Protein AF-A0A1I7TXW0-F1 (afdb_monomer)

Sequence (185 aa):
MWLPKTYLPYEVYLTTGWLAELGVSGIAQFTALGQCLNFIGVSILELFYHRFQAVVVFRSHFHLKLPFYILNIFRIVTLIHISVFIWGRLHPRTLMYQENKRVDLLKKIPYLPEELGCFTVSIAVPEDPNFIITVSIWGVLVALGMTVIISTVIFITQFLKKAQNLSSQTKKLQTMLVLSLVLQV

pLDDT: mean 77.82, std 10.89, range [36.62, 93.94]

InterPro domains:
  IPR019422 7TM GPCR, serpentine receptor class h (Srh) [PF10318] (2-185)

Foldseek 3Di:
DDDPPDDDPFDKDFADDDCVVVVNFQVLVVLVVVLVVLVVLLVLLVVLLVLLCVQPVPDPDPLSCVLVVLSVVLVVLSVVLVVLSVCCVPPVVNVVVQLVVQVVVCVVDVPDDCVSVRRRMDTDDVPRPSSVVNVVSSVVSVVSSVVSLVSSLVVSLVSLVPDPPDDPVRSVVSNVVSVVSVVVD

Solvent-accessible surface area (backbone atoms only — not comparable to full-atom values): 10722 Å² total; per-residue (Å²): 133,86,75,82,81,78,76,64,100,60,72,71,47,79,48,75,58,71,57,35,75,74,68,45,40,15,55,56,53,56,52,48,50,53,49,54,53,49,55,50,48,53,55,53,53,48,53,52,51,52,52,41,43,75,75,52,71,89,59,98,48,77,78,74,46,47,56,58,54,53,51,52,50,46,53,54,51,51,52,50,51,50,51,52,51,52,46,52,67,70,36,68,65,55,53,50,50,54,53,51,53,49,52,50,50,53,67,74,40,83,85,60,66,70,69,72,72,37,69,27,38,25,70,79,55,82,83,39,66,64,52,47,52,51,53,50,52,51,53,51,47,52,55,51,51,51,50,43,52,52,51,40,54,51,52,51,53,54,45,57,73,66,47,82,91,58,54,71,66,58,48,51,52,54,51,50,55,53,51,53,55,59,74,74,108

Mean predicted aligned error: 9.71 Å

Organism: NCBI:txid1561998

Secondary structure (DSSP, 8-state):
--------SS-EEE--SHHHHTT--HHHHHHHHHHHHHHHHHHHHHHHHHHHHHHHTT---GGGGHHHHHHHHHHHHHHHHHHHHHHHHH-HHHHHHHHHHHHHHHHH-TTS-GGGGSTTEEE--TT-HHHHHHHHHHHHHHHHHHHHHHHHHHHHHHHHHH-TTS-HHHHHHHHHHHHHHHHT-

Structure (mmCIF, N/CA/C/O backbone):
data_AF-A0A1I7TXW0-F1
#
_entry.id   AF-A0A1I7TXW0-F1
#
loop_
_atom_site.group_PDB
_atom_site.id
_atom_site.type_symbol
_atom_site.label_atom_id
_atom_site.label_alt_id
_atom_site.label_comp_id
_atom_site.label_asym_id
_atom_site.label_entity_id
_atom_site.label_seq_id
_atom_site.pdbx_PDB_ins_code
_atom_site.Cartn_x
_atom_site.Cartn_y
_atom_site.Cartn_z
_atom_site.occupancy
_atom_site.B_iso_or_equiv
_atom_site.auth_seq_id
_atom_site.auth_comp_id
_atom_site.auth_asym_id
_atom_site.auth_atom_id
_atom_site.pdbx_PDB_model_num
ATOM 1 N N . MET A 1 1 ? -15.397 21.768 -31.455 1.00 36.62 1 MET A N 1
ATOM 2 C CA . MET A 1 1 ? -14.704 20.742 -32.261 1.00 36.62 1 MET A CA 1
ATOM 3 C C . MET A 1 1 ? -14.393 19.583 -31.325 1.00 36.62 1 MET A C 1
ATOM 5 O O . MET A 1 1 ? -13.679 19.797 -30.356 1.00 36.62 1 MET A O 1
ATOM 9 N N . TRP A 1 2 ? -15.030 18.424 -31.497 1.00 47.75 2 TRP A N 1
ATOM 10 C CA . TRP A 1 2 ? -14.746 17.248 -30.669 1.00 47.75 2 TRP A CA 1
ATOM 11 C C . TRP A 1 2 ? -13.548 16.538 -31.296 1.00 47.75 2 TRP A C 1
ATOM 13 O O . TRP A 1 2 ? -13.670 15.970 -32.377 1.00 47.75 2 TRP A O 1
ATOM 23 N N . LEU A 1 3 ? -12.379 16.650 -30.664 1.00 48.12 3 LEU A N 1
ATOM 24 C CA . LEU A 1 3 ? -11.210 15.866 -31.055 1.00 48.12 3 LEU A CA 1
ATOM 25 C C . LEU A 1 3 ? -11.536 14.382 -30.827 1.00 48.12 3 LEU A C 1
ATOM 27 O O . LEU A 1 3 ? -12.050 14.045 -29.754 1.00 48.12 3 LEU A O 1
ATOM 31 N N . PRO A 1 4 ? -11.280 13.494 -31.801 1.00 50.56 4 PRO A N 1
ATOM 32 C CA . PRO A 1 4 ? -11.457 12.068 -31.594 1.00 50.56 4 PRO A CA 1
ATOM 33 C C . PRO A 1 4 ? -10.556 11.629 -30.435 1.00 50.56 4 PRO A C 1
ATOM 35 O O . PRO A 1 4 ? -9.336 11.752 -30.498 1.00 50.56 4 PRO A O 1
ATOM 38 N N . LYS A 1 5 ? -11.165 11.139 -29.349 1.00 56.38 5 LYS A N 1
ATOM 39 C CA . LYS A 1 5 ? -10.433 10.457 -28.280 1.00 56.38 5 LYS A CA 1
ATOM 40 C C . LYS A 1 5 ? -9.983 9.108 -28.824 1.00 56.38 5 LYS A C 1
ATOM 42 O O . LYS A 1 5 ? -10.755 8.154 -28.852 1.00 56.38 5 LYS A O 1
ATOM 47 N N . THR A 1 6 ? -8.741 9.033 -29.273 1.00 56.88 6 THR A N 1
ATOM 48 C CA . THR A 1 6 ? -8.064 7.760 -29.500 1.00 56.88 6 THR A CA 1
ATOM 49 C C . THR A 1 6 ? -7.785 7.131 -28.143 1.00 56.88 6 THR A C 1
ATOM 51 O O . THR A 1 6 ? -6.913 7.585 -27.403 1.00 56.88 6 THR A O 1
ATOM 54 N N . TYR A 1 7 ? -8.565 6.112 -27.790 1.00 57.47 7 TYR A N 1
ATOM 55 C CA . TYR A 1 7 ? -8.260 5.268 -26.645 1.00 57.47 7 TYR A CA 1
ATOM 56 C C . TYR A 1 7 ? -6.999 4.481 -26.978 1.00 57.47 7 TYR A C 1
ATOM 58 O O . TYR A 1 7 ? -6.961 3.742 -27.963 1.00 57.47 7 TYR A O 1
ATOM 66 N N . LEU A 1 8 ? -5.949 4.686 -26.188 1.00 57.50 8 LEU A N 1
ATOM 67 C CA . LEU A 1 8 ? -4.750 3.877 -26.312 1.00 57.50 8 LEU A CA 1
ATOM 68 C C . LEU A 1 8 ? -5.106 2.430 -25.941 1.00 57.50 8 LEU A C 1
ATOM 70 O O . LEU A 1 8 ? -5.874 2.215 -25.002 1.00 57.50 8 LEU A O 1
ATOM 74 N N . PRO A 1 9 ? -4.548 1.430 -26.641 1.00 60.09 9 PRO A N 1
ATOM 75 C CA . PRO A 1 9 ? -4.787 0.021 -26.327 1.00 60.09 9 PRO A CA 1
ATOM 76 C C . PRO A 1 9 ? -4.209 -0.407 -24.965 1.00 60.09 9 PRO A C 1
ATOM 78 O O . PRO A 1 9 ? -4.409 -1.547 -24.553 1.00 60.09 9 PRO A O 1
ATOM 81 N N . TYR A 1 10 ? -3.501 0.492 -24.273 1.00 60.66 10 TYR A N 1
ATOM 82 C CA . TYR A 1 10 ? -2.842 0.260 -22.994 1.00 60.66 10 TYR A CA 1
ATOM 83 C C . TYR A 1 10 ? -3.016 1.472 -22.078 1.00 60.66 10 TYR A C 1
ATOM 85 O O . TYR A 1 10 ? -3.084 2.611 -22.548 1.00 60.66 10 TYR A O 1
ATOM 93 N N . GLU A 1 11 ? -3.041 1.228 -20.768 1.00 65.75 11 GLU A N 1
ATOM 94 C CA . GLU A 1 11 ? -2.966 2.293 -19.772 1.00 65.75 11 GLU A CA 1
ATOM 95 C C . GLU A 1 11 ? -1.562 2.899 -19.779 1.00 65.75 11 GLU A C 1
ATOM 97 O O . GLU A 1 11 ? -0.551 2.207 -19.617 1.00 65.75 11 GLU A O 1
ATOM 102 N N . VAL A 1 12 ? -1.513 4.209 -20.002 1.00 66.31 12 VAL A N 1
ATOM 103 C CA . VAL A 1 12 ? -0.277 4.975 -20.078 1.00 66.31 12 VAL A CA 1
ATOM 104 C C . VAL A 1 12 ? -0.260 5.980 -18.946 1.00 66.31 12 VAL A C 1
ATOM 106 O O . VAL A 1 12 ? -1.167 6.800 -18.812 1.00 66.31 12 VAL A O 1
ATOM 109 N N . TYR A 1 13 ? 0.817 5.945 -18.170 1.00 70.12 13 TYR A N 1
ATOM 110 C CA . TYR A 1 13 ? 1.080 6.928 -17.134 1.00 70.12 13 TYR A CA 1
ATOM 111 C C . TYR A 1 13 ? 2.175 7.873 -17.615 1.00 70.12 13 TYR A C 1
ATOM 113 O O . TYR A 1 13 ? 3.346 7.500 -17.710 1.00 70.12 13 TYR A O 1
ATOM 121 N N . LEU A 1 14 ? 1.783 9.107 -17.926 1.00 71.62 14 LEU A N 1
ATOM 122 C CA . LEU A 1 14 ? 2.719 10.198 -18.164 1.00 71.62 14 LEU A CA 1
ATOM 123 C C . LEU A 1 14 ? 3.071 10.835 -16.821 1.00 71.62 14 LEU A C 1
ATOM 125 O O . LEU A 1 14 ? 2.192 11.309 -16.104 1.00 71.62 14 LEU A O 1
ATOM 129 N N . THR A 1 15 ? 4.359 10.858 -16.495 1.00 72.38 15 THR A N 1
ATOM 130 C CA . THR A 1 15 ? 4.849 11.557 -15.303 1.00 72.38 15 THR A CA 1
ATOM 131 C C . THR A 1 15 ? 5.412 12.918 -15.690 1.00 72.38 15 THR A C 1
ATOM 133 O O . THR A 1 15 ? 6.123 13.049 -16.687 1.00 72.38 15 THR A O 1
ATOM 136 N N . THR A 1 16 ? 5.054 13.945 -14.925 1.00 75.88 16 THR A N 1
ATOM 137 C CA . THR A 1 16 ? 5.386 15.353 -15.191 1.00 75.88 16 THR A CA 1
ATOM 138 C C . THR A 1 16 ? 5.945 16.022 -13.935 1.00 75.88 16 THR A C 1
ATOM 140 O O . THR A 1 16 ? 5.764 15.516 -12.829 1.00 75.88 16 THR A O 1
ATOM 143 N N . GLY A 1 17 ? 6.570 17.192 -14.087 1.00 79.81 17 GLY A N 1
ATOM 144 C CA . GLY A 1 17 ? 7.108 17.991 -12.981 1.00 79.81 17 GLY A CA 1
ATOM 145 C C . GLY A 1 17 ? 8.601 17.767 -12.737 1.00 79.81 17 GLY A C 1
ATOM 146 O O . GLY A 1 17 ? 9.280 17.118 -13.531 1.00 79.81 17 GLY A O 1
ATOM 147 N N . TRP A 1 18 ? 9.118 18.288 -11.620 1.00 83.19 18 TRP A N 1
ATOM 148 C CA . TRP A 1 18 ? 10.565 18.394 -11.379 1.00 83.19 18 TRP A CA 1
ATOM 149 C C . TRP A 1 18 ? 11.314 17.059 -11.435 1.00 83.19 18 TRP A C 1
ATOM 151 O O . TRP A 1 18 ? 12.438 17.008 -11.913 1.00 83.19 18 TRP A O 1
ATOM 161 N N . LEU A 1 19 ? 10.702 15.953 -10.999 1.00 77.38 19 LEU A N 1
ATOM 162 C CA . LEU A 1 19 ? 11.334 14.631 -11.101 1.00 77.38 19 LEU A CA 1
ATOM 163 C C . LEU A 1 19 ? 11.485 14.176 -12.558 1.00 77.38 19 LEU A C 1
ATOM 165 O O . LEU A 1 19 ? 12.502 13.586 -12.910 1.00 77.38 19 LEU A O 1
ATOM 169 N N . ALA A 1 20 ? 10.504 14.476 -13.410 1.00 77.38 20 ALA A N 1
ATOM 170 C CA . ALA A 1 20 ? 10.586 14.203 -14.840 1.00 77.38 20 ALA A CA 1
ATOM 171 C C . ALA A 1 20 ? 11.632 15.107 -15.518 1.00 77.38 20 ALA A C 1
ATOM 173 O O . ALA A 1 20 ? 12.406 14.623 -16.341 1.00 77.38 20 ALA A O 1
ATOM 174 N N . GLU A 1 21 ? 11.713 16.382 -15.118 1.00 80.50 21 GLU A N 1
ATOM 175 C CA . GLU A 1 21 ? 12.730 17.341 -15.585 1.00 80.50 21 GLU A CA 1
ATOM 176 C C . GLU A 1 21 ? 14.156 16.931 -15.179 1.00 80.50 21 GLU A C 1
ATOM 178 O O . GLU A 1 21 ? 15.092 17.087 -15.957 1.00 80.50 21 GLU A O 1
ATOM 183 N N . LEU A 1 22 ? 14.317 16.332 -13.995 1.00 78.69 22 LEU A N 1
ATOM 184 C CA . LEU A 1 22 ? 15.579 15.762 -13.507 1.00 78.69 22 LEU A CA 1
ATOM 185 C C . LEU A 1 22 ? 15.908 14.389 -14.122 1.00 78.69 22 LEU A C 1
ATOM 187 O O . LEU A 1 22 ? 16.882 13.751 -13.723 1.00 78.69 22 LEU A O 1
ATOM 191 N N . GLY A 1 23 ? 15.104 13.912 -15.076 1.00 71.44 23 GLY A N 1
ATOM 192 C CA . GLY A 1 23 ? 15.350 12.657 -15.779 1.00 71.44 23 GLY A CA 1
ATOM 193 C C . GLY A 1 23 ? 15.024 11.408 -14.961 1.00 71.44 23 GLY A C 1
ATOM 194 O O . GLY A 1 23 ? 15.603 10.355 -15.210 1.00 71.44 23 GLY A O 1
ATOM 195 N N . VAL A 1 24 ? 14.111 11.473 -13.987 1.00 74.88 24 VAL A N 1
ATOM 196 C CA . VAL A 1 24 ? 13.608 10.282 -13.282 1.00 74.88 24 VAL A CA 1
ATOM 197 C C . VAL A 1 24 ? 12.536 9.597 -14.133 1.00 74.88 24 VAL A C 1
ATOM 199 O O . VAL A 1 24 ? 11.519 10.201 -14.471 1.00 74.88 24 VAL A O 1
ATOM 202 N N . SER A 1 25 ? 12.727 8.308 -14.436 1.00 74.69 25 SER A N 1
ATOM 203 C CA . SER A 1 25 ? 11.792 7.533 -15.272 1.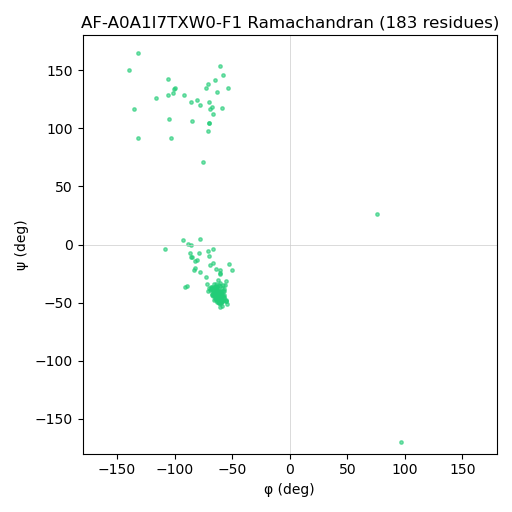00 74.69 25 SER A CA 1
ATOM 204 C C . SER A 1 25 ? 10.377 7.507 -14.699 1.00 74.69 25 SER A C 1
ATOM 206 O O . SER A 1 25 ? 10.221 7.357 -13.483 1.00 74.69 25 SER A O 1
ATOM 208 N N . GLY A 1 26 ? 9.357 7.500 -15.561 1.00 72.06 26 GLY A N 1
ATOM 209 C CA . GLY A 1 26 ? 7.962 7.473 -15.107 1.00 72.06 26 GLY A CA 1
ATOM 210 C C . GLY A 1 26 ? 7.602 6.246 -14.275 1.00 72.06 26 GLY A C 1
ATOM 211 O O . GLY A 1 26 ? 6.911 6.363 -13.264 1.00 72.06 26 GLY A O 1
ATOM 212 N N . ILE A 1 27 ? 8.171 5.083 -14.609 1.00 73.69 27 ILE A N 1
ATOM 213 C CA . ILE A 1 27 ? 7.982 3.865 -13.815 1.00 73.69 27 ILE A CA 1
ATOM 214 C C . ILE A 1 27 ? 8.515 4.040 -12.391 1.00 73.69 27 ILE A C 1
ATOM 216 O O . ILE A 1 27 ? 7.864 3.606 -11.445 1.00 73.69 27 ILE A O 1
ATOM 220 N N . ALA A 1 28 ? 9.658 4.716 -12.218 1.00 74.94 28 ALA A N 1
ATOM 221 C CA . ALA A 1 28 ? 10.242 4.973 -10.902 1.00 74.94 28 ALA A CA 1
ATOM 222 C C . ALA A 1 28 ? 9.378 5.918 -10.074 1.00 74.94 28 ALA A C 1
ATOM 224 O O . ALA A 1 28 ? 9.197 5.675 -8.889 1.00 74.94 28 ALA A O 1
ATOM 225 N N . GLN A 1 29 ? 8.823 6.964 -10.690 1.00 79.94 29 GLN A N 1
ATOM 226 C CA . GLN A 1 29 ? 7.935 7.892 -9.991 1.00 79.94 29 GLN A CA 1
ATOM 227 C C . GLN A 1 29 ? 6.629 7.199 -9.572 1.00 79.94 29 GLN A C 1
ATOM 229 O O . GLN A 1 29 ? 6.216 7.325 -8.422 1.00 79.94 29 GLN A O 1
ATOM 234 N N . PHE A 1 30 ? 6.022 6.403 -10.460 1.00 78.38 30 PHE A N 1
ATOM 235 C CA . PHE A 1 30 ? 4.805 5.637 -10.165 1.00 78.38 30 PHE A CA 1
ATOM 236 C C . PHE A 1 30 ? 5.013 4.637 -9.019 1.00 78.38 30 PHE A C 1
ATOM 238 O O . PHE A 1 30 ? 4.242 4.576 -8.062 1.00 78.38 30 PHE A O 1
ATOM 245 N N . THR A 1 31 ? 6.100 3.875 -9.080 1.00 76.31 31 THR A N 1
ATOM 246 C CA . THR A 1 31 ? 6.415 2.882 -8.048 1.00 76.31 31 THR A CA 1
ATOM 247 C C . THR A 1 31 ? 6.866 3.532 -6.733 1.00 76.31 31 THR A C 1
ATOM 249 O O . THR A 1 31 ? 6.493 3.039 -5.669 1.00 76.31 31 THR A O 1
ATOM 252 N N . ALA A 1 32 ? 7.573 4.669 -6.770 1.00 82.88 32 ALA A N 1
ATOM 253 C CA . ALA A 1 32 ? 7.902 5.459 -5.580 1.00 82.88 32 ALA A CA 1
ATOM 254 C C . ALA A 1 32 ? 6.648 6.021 -4.895 1.00 82.88 32 ALA A C 1
ATOM 256 O O . ALA A 1 32 ? 6.532 5.924 -3.674 1.00 82.88 32 ALA A O 1
ATOM 257 N N . LEU A 1 33 ? 5.673 6.521 -5.664 1.00 85.00 33 LEU A N 1
ATOM 258 C CA . LEU A 1 33 ? 4.368 6.924 -5.134 1.00 85.00 33 LEU A CA 1
ATOM 259 C C . LEU A 1 33 ? 3.681 5.752 -4.417 1.00 85.00 33 LEU A C 1
ATOM 261 O O . LEU A 1 33 ? 3.182 5.916 -3.304 1.00 85.00 33 LEU A O 1
ATOM 265 N N . GLY A 1 34 ? 3.723 4.555 -5.008 1.00 83.94 34 GLY A N 1
ATOM 266 C CA . GLY A 1 34 ? 3.235 3.330 -4.373 1.00 83.94 34 GLY A CA 1
ATOM 267 C C . GLY A 1 34 ? 3.912 3.030 -3.029 1.00 83.94 34 GLY A C 1
ATOM 268 O O . GLY A 1 34 ? 3.236 2.624 -2.083 1.00 83.94 34 GLY A O 1
ATOM 269 N N . GLN A 1 35 ? 5.220 3.286 -2.897 1.00 87.25 35 GLN A N 1
ATOM 270 C CA . GLN A 1 35 ? 5.914 3.155 -1.608 1.00 87.25 35 GLN A CA 1
ATOM 271 C C . GLN A 1 35 ? 5.447 4.201 -0.597 1.00 87.25 35 GLN A C 1
ATOM 273 O O . GLN A 1 35 ? 5.192 3.851 0.553 1.00 87.25 35 GLN A O 1
ATOM 278 N N . CYS A 1 36 ? 5.283 5.462 -1.005 1.00 89.25 36 CYS A N 1
ATOM 279 C CA . CYS A 1 36 ? 4.753 6.507 -0.127 1.00 89.25 36 CYS A CA 1
ATOM 280 C C . CYS A 1 36 ? 3.365 6.134 0.412 1.00 89.25 36 CYS A C 1
ATOM 282 O O . CYS A 1 36 ? 3.128 6.241 1.614 1.00 89.25 36 CYS A O 1
ATOM 284 N N . LEU A 1 37 ? 2.480 5.624 -0.449 1.00 89.00 37 LEU A N 1
ATOM 285 C CA . LEU A 1 37 ? 1.164 5.126 -0.041 1.00 89.00 37 LEU A CA 1
ATOM 286 C C . LEU A 1 37 ? 1.271 3.956 0.943 1.00 89.00 37 LEU A C 1
ATOM 288 O O . LEU A 1 37 ? 0.529 3.912 1.921 1.00 89.00 37 LE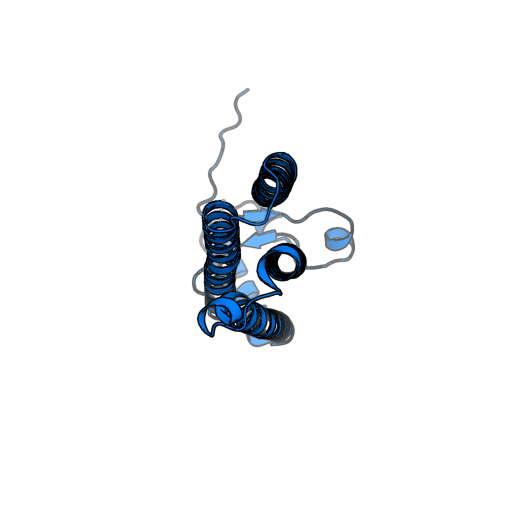U A O 1
ATOM 292 N N . ASN A 1 38 ? 2.218 3.040 0.734 1.00 87.88 38 ASN A N 1
ATOM 293 C CA . ASN A 1 38 ? 2.455 1.929 1.653 1.00 87.88 38 ASN A CA 1
ATOM 294 C C . ASN A 1 38 ? 2.889 2.422 3.048 1.00 87.88 38 ASN A C 1
ATOM 296 O O . ASN A 1 38 ? 2.345 1.977 4.056 1.00 87.88 38 ASN A O 1
ATOM 300 N N . PHE A 1 39 ? 3.802 3.398 3.120 1.00 89.19 39 PHE A N 1
ATOM 301 C CA . PHE A 1 39 ? 4.210 4.022 4.387 1.00 89.19 39 PHE A CA 1
ATOM 302 C C . PHE A 1 39 ? 3.057 4.744 5.093 1.00 89.19 39 PHE A C 1
ATOM 304 O O . PHE A 1 39 ? 2.909 4.620 6.308 1.00 89.19 39 PHE A O 1
ATOM 311 N N . ILE A 1 40 ? 2.215 5.461 4.345 1.00 90.50 40 ILE A N 1
ATOM 312 C CA . ILE A 1 40 ? 0.990 6.062 4.891 1.00 90.50 40 ILE A CA 1
ATOM 313 C C . ILE A 1 40 ? 0.075 4.965 5.453 1.00 90.50 40 ILE A C 1
ATOM 315 O O . ILE A 1 40 ? -0.432 5.103 6.565 1.00 90.50 40 ILE A O 1
ATOM 319 N N . GLY A 1 41 ? -0.068 3.849 4.733 1.00 88.69 41 GLY A N 1
ATOM 320 C CA . GLY A 1 41 ? -0.800 2.670 5.187 1.00 88.69 41 GLY A CA 1
ATOM 321 C C . GLY A 1 41 ? -0.293 2.139 6.528 1.00 88.69 41 GLY A C 1
ATOM 322 O O . GLY A 1 41 ? -1.097 1.950 7.437 1.00 88.69 41 GLY A O 1
ATOM 323 N N . VAL A 1 42 ? 1.027 1.977 6.703 1.00 91.19 42 VAL A N 1
ATOM 324 C CA . VAL A 1 42 ? 1.619 1.576 7.998 1.00 91.19 42 VAL A CA 1
ATOM 325 C C . VAL A 1 42 ? 1.174 2.525 9.114 1.00 91.19 42 VAL A C 1
ATOM 327 O O . VAL A 1 42 ? 0.652 2.065 10.129 1.00 91.19 42 VAL A O 1
ATOM 330 N N . SER A 1 43 ? 1.317 3.837 8.912 1.00 90.94 43 SER A N 1
ATOM 331 C CA . SER A 1 43 ? 0.955 4.856 9.908 1.00 90.94 43 SER A CA 1
ATOM 332 C C . SER A 1 43 ? -0.532 4.817 10.280 1.00 90.94 43 SER A C 1
ATOM 334 O O . SER A 1 43 ? -0.889 4.912 11.455 1.00 90.94 43 SER A O 1
ATOM 336 N N . ILE A 1 44 ? -1.415 4.634 9.294 1.00 89.88 44 ILE A N 1
ATOM 337 C CA . ILE A 1 44 ? -2.858 4.482 9.523 1.00 89.88 44 ILE A CA 1
ATOM 338 C C . ILE A 1 44 ? -3.128 3.241 10.380 1.00 89.88 44 ILE A C 1
ATOM 340 O O . ILE A 1 44 ? -3.840 3.321 11.383 1.00 89.88 44 ILE A O 1
ATOM 344 N N . LEU A 1 45 ? -2.541 2.093 10.036 1.00 90.56 45 LEU A N 1
ATOM 345 C CA . LEU A 1 45 ? -2.751 0.856 10.791 1.00 90.56 45 LEU A CA 1
ATOM 346 C C . LEU A 1 45 ? -2.210 0.946 12.224 1.00 90.56 45 LEU A C 1
ATOM 348 O O . LEU A 1 45 ? -2.820 0.397 13.145 1.00 90.56 45 LEU A O 1
ATOM 352 N N . GLU A 1 46 ? -1.116 1.676 12.443 1.00 89.44 46 GLU A N 1
ATOM 353 C CA . GLU A 1 46 ? -0.599 1.971 13.781 1.00 89.44 46 GLU A CA 1
ATOM 354 C C . GLU A 1 46 ? -1.570 2.824 14.602 1.00 89.44 46 GLU A C 1
ATOM 356 O O . GLU A 1 46 ? -1.790 2.529 15.778 1.00 89.44 46 GLU A O 1
ATOM 361 N N . LEU A 1 47 ? -2.225 3.820 13.996 1.00 89.25 47 LEU A N 1
ATOM 362 C CA . LEU A 1 47 ? -3.277 4.596 14.662 1.00 89.25 47 LEU A CA 1
ATOM 363 C C . LEU A 1 47 ? -4.448 3.703 15.095 1.00 89.25 47 LEU A C 1
ATOM 365 O O . LEU A 1 47 ? -4.899 3.804 16.242 1.00 89.25 47 LEU A O 1
ATOM 369 N N . PHE A 1 48 ? -4.910 2.796 14.225 1.00 87.62 48 PHE A N 1
ATOM 370 C CA . PHE A 1 48 ? -5.934 1.806 14.586 1.00 87.62 48 PHE A CA 1
ATOM 371 C C . PHE A 1 48 ? -5.471 0.934 15.755 1.00 87.62 48 PHE A C 1
ATOM 373 O O . PHE A 1 48 ? -6.196 0.777 16.739 1.00 87.62 48 PHE A O 1
ATOM 380 N N . TYR A 1 49 ? -4.244 0.418 15.695 1.00 87.00 49 TYR A N 1
ATOM 381 C CA . TYR A 1 49 ? -3.697 -0.434 16.744 1.00 87.00 49 TYR A CA 1
ATOM 382 C C . TYR A 1 49 ? -3.546 0.291 18.091 1.00 87.00 49 TYR A C 1
ATOM 384 O O . TYR A 1 49 ? -3.927 -0.248 19.131 1.00 87.00 49 TYR A O 1
ATOM 392 N N . HIS A 1 50 ? -3.068 1.534 18.102 1.00 86.69 50 HIS A N 1
ATOM 393 C CA . HIS A 1 50 ? -2.973 2.326 19.327 1.00 86.69 50 HIS A CA 1
ATOM 394 C C . HIS A 1 50 ? -4.347 2.620 19.935 1.00 86.69 50 HIS A C 1
ATOM 396 O O . HIS A 1 50 ? -4.512 2.548 21.155 1.00 86.69 50 HIS A O 1
ATOM 402 N N . ARG A 1 51 ? -5.364 2.892 19.106 1.00 83.12 51 ARG A N 1
ATOM 403 C 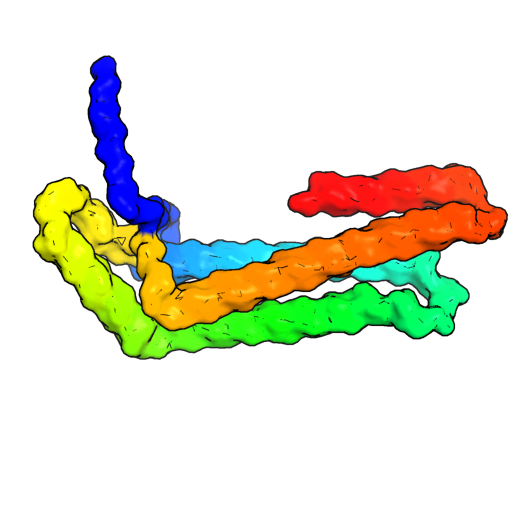CA . ARG A 1 51 ? -6.751 3.039 19.575 1.00 83.12 51 ARG A CA 1
ATOM 404 C C . ARG A 1 51 ? -7.298 1.738 20.146 1.00 83.12 51 ARG A C 1
ATOM 406 O O . ARG A 1 51 ? -7.913 1.756 21.211 1.00 83.12 51 ARG A O 1
ATOM 413 N N . PHE A 1 52 ? -7.036 0.617 19.481 1.00 84.12 52 PHE A N 1
ATOM 414 C CA . PHE A 1 52 ? -7.383 -0.707 19.982 1.00 84.12 52 PHE A CA 1
ATOM 415 C C . PHE A 1 52 ? -6.783 -0.955 21.368 1.00 84.12 52 PHE A C 1
ATOM 417 O O . PHE A 1 52 ? -7.509 -1.321 22.291 1.00 84.12 52 PHE A O 1
ATOM 424 N N . GLN A 1 53 ? -5.488 -0.682 21.546 1.00 82.81 53 GLN A N 1
ATOM 425 C CA . GLN A 1 53 ? -4.837 -0.789 22.847 1.00 82.81 53 GLN A CA 1
ATOM 426 C C . GLN A 1 53 ? -5.506 0.128 23.879 1.00 82.81 53 GLN A C 1
ATOM 428 O O . GLN A 1 53 ? -5.958 -0.354 24.911 1.00 82.81 53 GLN A O 1
ATOM 433 N N . ALA A 1 54 ? -5.662 1.421 23.589 1.00 78.81 54 ALA A N 1
ATOM 434 C CA . ALA A 1 54 ? -6.241 2.380 24.532 1.00 78.81 54 ALA A CA 1
ATOM 435 C C . ALA A 1 54 ? -7.635 1.976 25.051 1.00 78.81 54 ALA A C 1
ATOM 437 O O . ALA A 1 54 ? -7.980 2.281 26.191 1.00 78.81 54 ALA A O 1
ATOM 438 N N . VAL A 1 55 ? -8.432 1.275 24.238 1.00 75.56 55 VAL A N 1
ATOM 439 C CA . VAL A 1 55 ? -9.776 0.826 24.622 1.00 75.56 55 VAL A CA 1
ATOM 440 C C . VAL A 1 55 ? -9.770 -0.552 25.293 1.00 75.56 55 VAL A C 1
ATOM 442 O O . VAL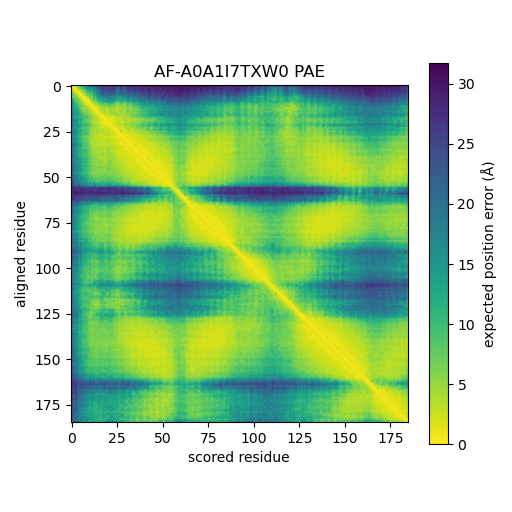 A 1 55 ? -10.563 -0.788 26.202 1.00 75.56 55 VAL A O 1
ATOM 445 N N . VAL A 1 56 ? -8.894 -1.466 24.869 1.00 72.62 56 VAL A N 1
ATOM 446 C CA . VAL A 1 56 ? -8.982 -2.898 25.208 1.00 72.62 56 VAL A CA 1
ATOM 447 C C . VAL A 1 56 ? -7.897 -3.371 26.202 1.00 72.62 56 VAL A C 1
ATOM 449 O O . VAL A 1 56 ? -7.956 -4.503 26.682 1.00 72.62 56 VAL A O 1
ATOM 452 N N . VAL A 1 57 ? -6.952 -2.503 26.595 1.00 58.16 57 VAL A N 1
ATOM 453 C CA . VAL A 1 57 ? -5.739 -2.808 27.400 1.00 58.16 57 VAL A CA 1
ATOM 454 C C . VAL A 1 57 ? -5.965 -3.561 28.723 1.00 58.16 57 VAL A C 1
ATOM 456 O O . VAL A 1 57 ? -5.037 -4.184 29.228 1.00 58.16 57 VAL A O 1
ATOM 459 N N . PHE A 1 58 ? -7.180 -3.615 29.271 1.00 54.16 58 PHE A N 1
ATOM 460 C CA . PHE A 1 58 ? -7.421 -4.234 30.580 1.00 54.16 58 PHE A CA 1
ATOM 461 C C . PHE A 1 58 ? -7.720 -5.742 30.599 1.00 54.16 58 PHE A C 1
ATOM 463 O O . PHE A 1 58 ? -7.919 -6.284 31.686 1.00 54.16 58 PHE A O 1
ATOM 470 N N . ARG A 1 59 ? -7.752 -6.466 29.467 1.00 54.28 59 ARG A N 1
ATOM 471 C CA . ARG A 1 59 ? -7.942 -7.935 29.506 1.00 54.28 59 ARG A CA 1
ATOM 472 C C . ARG A 1 59 ? -7.002 -8.700 28.574 1.00 54.28 59 ARG A C 1
ATOM 474 O O . ARG A 1 59 ? -7.077 -8.602 27.358 1.00 54.28 59 ARG A O 1
ATOM 481 N N . SER A 1 60 ? -6.150 -9.524 29.183 1.00 52.38 60 SER A N 1
ATOM 482 C CA . SER A 1 60 ? -5.186 -10.439 28.557 1.00 52.38 60 SER A CA 1
ATOM 483 C C . SER A 1 60 ? -5.874 -11.681 27.963 1.00 52.38 60 SER A C 1
ATOM 485 O O . SER A 1 60 ? -5.769 -12.781 28.499 1.00 52.38 60 SER A O 1
ATOM 487 N N . HIS A 1 61 ? -6.625 -11.535 26.869 1.00 61.97 61 HIS A N 1
ATOM 488 C CA . HIS A 1 61 ? -7.087 -12.697 26.094 1.00 61.97 61 HIS A CA 1
ATOM 489 C C . HIS A 1 61 ? -6.299 -12.835 24.790 1.00 61.97 61 HIS A C 1
ATOM 491 O O . HIS A 1 61 ? -5.977 -11.848 24.136 1.00 61.97 61 HIS A O 1
ATOM 497 N N . PHE A 1 62 ? -6.009 -14.076 24.391 1.00 58.59 62 PHE A N 1
ATOM 498 C CA . PHE A 1 62 ? -5.168 -14.399 23.232 1.00 58.59 62 PHE A CA 1
ATOM 499 C C . PHE A 1 62 ? -5.674 -13.777 21.915 1.00 58.59 62 PHE A C 1
ATOM 501 O O . PHE A 1 62 ? -4.884 -13.210 21.166 1.00 58.59 62 PHE A O 1
ATOM 508 N N . HIS A 1 63 ? -6.992 -13.767 21.675 1.00 63.72 63 HIS A N 1
ATOM 509 C CA . HIS A 1 63 ? -7.595 -13.151 20.479 1.00 63.72 63 HIS A CA 1
ATOM 510 C C . HIS A 1 63 ? -7.388 -11.631 20.388 1.00 63.72 63 HIS A C 1
ATOM 512 O O . HIS A 1 63 ? -7.429 -11.070 19.297 1.00 63.72 63 HIS A O 1
ATOM 518 N N . LEU A 1 64 ? -7.106 -10.962 21.509 1.00 66.62 64 LEU A N 1
ATOM 519 C CA . LEU A 1 64 ? -6.825 -9.527 21.543 1.00 66.62 64 LEU A CA 1
ATOM 520 C C . LEU A 1 64 ? -5.387 -9.207 21.102 1.00 66.62 64 LEU A C 1
ATOM 522 O O . LEU A 1 64 ? -5.059 -8.049 20.885 1.00 66.62 64 LEU A O 1
ATOM 526 N N . LYS A 1 65 ? -4.536 -10.223 20.901 1.00 74.81 65 LYS A N 1
ATOM 527 C CA . LYS A 1 65 ? -3.211 -10.069 20.282 1.00 74.81 65 LYS A CA 1
ATOM 528 C C . LYS A 1 65 ? -3.253 -10.151 18.751 1.00 74.81 65 LYS A C 1
ATOM 530 O O . LYS A 1 65 ? -2.242 -9.891 18.109 1.00 74.81 65 LYS A O 1
ATOM 535 N N . LEU A 1 66 ? -4.398 -10.486 18.148 1.00 78.25 66 LEU A N 1
ATOM 536 C CA . LEU A 1 66 ? -4.526 -10.639 16.694 1.00 78.25 66 LEU A CA 1
ATOM 537 C C . LEU A 1 66 ? -4.143 -9.356 15.920 1.00 78.25 66 LEU A C 1
ATOM 539 O O . LEU A 1 66 ? -3.310 -9.467 15.020 1.00 78.25 66 LEU A O 1
ATOM 543 N N . PRO A 1 67 ? -4.620 -8.144 16.286 1.00 81.62 67 PRO A N 1
ATOM 544 C CA . PRO A 1 67 ? -4.215 -6.917 15.592 1.00 81.62 67 PRO A CA 1
ATOM 545 C C . PRO A 1 67 ? -2.706 -6.649 15.678 1.00 81.62 67 PRO A C 1
ATOM 547 O O . PRO A 1 67 ? -2.115 -6.171 14.717 1.00 81.62 67 PRO A O 1
ATOM 550 N N . PHE A 1 68 ? -2.063 -7.024 16.791 1.00 84.94 68 PHE A N 1
ATOM 551 C CA . PHE A 1 68 ? -0.611 -6.912 16.955 1.00 84.94 68 PHE A CA 1
ATOM 552 C C . PHE A 1 68 ? 0.150 -7.831 15.992 1.00 84.94 68 PHE A C 1
ATOM 554 O O . PHE A 1 68 ? 1.090 -7.392 15.332 1.00 84.94 68 PHE A O 1
ATOM 561 N N . TYR A 1 69 ? -0.253 -9.102 15.892 1.00 86.69 69 TYR A N 1
ATOM 562 C CA . TYR A 1 69 ? 0.394 -10.049 14.982 1.00 86.69 69 TYR A CA 1
ATOM 563 C C . TYR A 1 69 ? 0.217 -9.638 13.520 1.00 86.69 69 TYR A C 1
ATOM 565 O O . TYR A 1 69 ? 1.198 -9.616 12.781 1.00 86.69 69 TYR A O 1
ATOM 573 N N . ILE A 1 70 ? -0.998 -9.255 13.115 1.00 87.31 70 ILE A N 1
ATOM 574 C CA . ILE A 1 70 ? -1.270 -8.844 11.731 1.00 87.31 70 ILE A CA 1
ATOM 575 C C . ILE A 1 70 ? -0.511 -7.555 11.388 1.00 87.31 70 ILE A C 1
ATOM 577 O O . ILE A 1 70 ? 0.082 -7.484 10.317 1.00 87.31 70 ILE A O 1
ATOM 581 N N . LEU A 1 71 ? -0.445 -6.573 12.298 1.00 89.44 71 LEU A N 1
ATOM 582 C CA . LEU A 1 71 ? 0.343 -5.353 12.089 1.00 89.44 71 LEU A CA 1
ATOM 583 C C . LEU A 1 71 ? 1.839 -5.654 11.908 1.00 89.44 71 LEU A C 1
ATOM 585 O O . LEU A 1 71 ? 2.484 -5.076 11.037 1.00 89.44 71 LEU A O 1
ATOM 589 N N . ASN A 1 72 ? 2.404 -6.576 12.691 1.00 90.62 72 ASN A N 1
ATOM 590 C CA . ASN A 1 72 ? 3.807 -6.966 12.522 1.00 90.62 72 ASN A CA 1
ATOM 591 C C . ASN A 1 72 ? 4.050 -7.710 11.204 1.00 90.62 72 ASN A C 1
ATOM 593 O O . ASN A 1 72 ? 5.059 -7.454 10.550 1.00 90.62 72 ASN A O 1
ATOM 597 N N . ILE A 1 73 ? 3.123 -8.576 10.778 1.00 92.25 73 ILE A N 1
ATOM 598 C CA . ILE A 1 73 ? 3.185 -9.204 9.450 1.00 92.25 73 ILE A CA 1
ATOM 599 C C . ILE A 1 73 ? 3.131 -8.124 8.366 1.00 92.25 73 ILE A C 1
ATOM 601 O O . ILE A 1 73 ? 3.972 -8.134 7.474 1.00 92.25 73 ILE A O 1
ATOM 605 N N . PHE A 1 74 ? 2.213 -7.157 8.472 1.00 92.25 74 PHE A N 1
ATOM 606 C CA . PHE A 1 74 ? 2.114 -6.035 7.536 1.00 92.25 74 PHE A CA 1
ATOM 607 C C . PHE A 1 74 ? 3.446 -5.282 7.429 1.00 92.25 74 PHE A C 1
ATOM 609 O O . PHE A 1 74 ? 3.950 -5.108 6.327 1.00 92.25 74 PHE A O 1
ATOM 616 N N . ARG A 1 75 ? 4.078 -4.928 8.559 1.00 92.38 75 ARG A N 1
ATOM 617 C CA . ARG A 1 75 ? 5.395 -4.262 8.582 1.00 92.38 75 ARG A CA 1
ATOM 618 C C . ARG A 1 75 ? 6.475 -5.071 7.861 1.00 92.38 75 ARG A C 1
ATOM 620 O O . ARG A 1 75 ? 7.231 -4.511 7.073 1.00 92.38 75 ARG A O 1
ATOM 627 N N . ILE A 1 76 ? 6.543 -6.381 8.106 1.00 93.94 76 ILE A N 1
ATOM 628 C CA . ILE A 1 76 ? 7.507 -7.264 7.434 1.00 93.94 76 ILE A CA 1
ATOM 629 C C . ILE A 1 76 ? 7.243 -7.286 5.924 1.00 93.94 76 ILE A C 1
ATOM 631 O O . ILE A 1 76 ? 8.177 -7.140 5.138 1.00 93.94 76 ILE A O 1
ATOM 635 N N . VAL A 1 77 ? 5.981 -7.411 5.506 1.00 92.88 77 VAL A N 1
ATOM 636 C CA . VAL A 1 77 ? 5.606 -7.400 4.085 1.00 92.88 77 VAL A CA 1
ATOM 637 C C . VAL A 1 77 ? 5.913 -6.042 3.441 1.00 92.88 77 VAL A C 1
ATOM 639 O O . VAL A 1 77 ? 6.393 -6.011 2.311 1.00 92.88 77 VAL A O 1
ATOM 642 N N . THR A 1 78 ? 5.739 -4.923 4.151 1.00 91.88 78 THR A N 1
ATOM 643 C CA . THR A 1 78 ? 6.149 -3.587 3.687 1.00 91.88 78 THR A CA 1
ATOM 644 C C . THR A 1 78 ? 7.658 -3.516 3.451 1.00 91.88 78 THR A C 1
ATOM 646 O O . THR A 1 78 ? 8.081 -3.019 2.409 1.00 91.88 78 THR A O 1
ATOM 649 N N . LEU A 1 79 ? 8.479 -4.060 4.355 1.00 92.81 79 LEU A N 1
ATOM 650 C CA . LEU A 1 79 ? 9.932 -4.124 4.153 1.00 92.81 79 LEU A CA 1
ATOM 651 C C . LEU A 1 79 ? 10.296 -4.973 2.929 1.00 92.81 79 LEU A C 1
ATOM 653 O O . LEU A 1 79 ? 11.104 -4.539 2.110 1.00 92.81 79 LEU A O 1
ATOM 657 N N . ILE A 1 80 ? 9.652 -6.132 2.757 1.00 91.38 80 ILE A N 1
ATOM 658 C CA . ILE A 1 80 ? 9.835 -6.983 1.571 1.00 91.38 80 ILE A CA 1
ATOM 659 C C . ILE A 1 80 ? 9.452 -6.219 0.296 1.00 91.38 80 ILE A C 1
ATOM 661 O O . ILE A 1 80 ? 10.197 -6.249 -0.681 1.00 91.38 80 ILE A O 1
ATOM 665 N N . HIS A 1 81 ? 8.332 -5.492 0.303 1.00 90.06 81 HIS A N 1
ATOM 666 C CA . HIS A 1 81 ? 7.878 -4.686 -0.833 1.00 90.06 81 HIS A CA 1
ATOM 667 C C . HIS A 1 81 ? 8.897 -3.605 -1.223 1.00 90.06 81 HIS A C 1
ATOM 669 O O . HIS A 1 81 ? 9.164 -3.400 -2.409 1.00 90.06 81 HIS A O 1
ATOM 675 N N . ILE A 1 82 ? 9.515 -2.946 -0.237 1.00 89.56 82 ILE A N 1
ATOM 676 C CA . ILE A 1 82 ? 10.589 -1.968 -0.463 1.00 89.56 82 ILE A CA 1
ATOM 677 C C . ILE A 1 82 ? 11.823 -2.654 -1.059 1.00 89.56 82 ILE A C 1
ATOM 679 O O . ILE A 1 82 ? 12.399 -2.150 -2.022 1.00 89.56 82 ILE A O 1
ATOM 683 N N . SER A 1 83 ? 12.220 -3.816 -0.532 1.00 88.69 83 SER A N 1
ATOM 684 C CA . SER A 1 83 ? 13.356 -4.576 -1.062 1.00 88.69 83 SER A CA 1
ATOM 685 C C . SER A 1 83 ? 13.136 -5.012 -2.512 1.00 88.69 83 SER A C 1
ATOM 687 O O . SER A 1 83 ? 14.035 -4.845 -3.333 1.00 88.69 83 SER A O 1
ATOM 689 N N . VAL A 1 84 ? 11.941 -5.510 -2.848 1.00 85.75 84 VAL A N 1
ATOM 690 C CA . VAL A 1 84 ? 11.565 -5.880 -4.224 1.00 85.75 84 VAL A CA 1
ATOM 691 C C . VAL A 1 84 ? 11.614 -4.665 -5.146 1.00 85.75 84 VAL A C 1
ATOM 693 O O . VAL A 1 84 ? 12.160 -4.754 -6.241 1.00 85.75 84 VAL A O 1
ATOM 696 N N . PHE A 1 85 ? 11.126 -3.511 -4.692 1.00 82.81 85 PHE A N 1
ATOM 697 C CA . PHE A 1 85 ? 11.201 -2.269 -5.456 1.00 82.81 85 PHE A CA 1
ATOM 698 C C . PHE A 1 85 ? 12.645 -1.835 -5.737 1.00 82.81 85 PHE A C 1
ATOM 700 O O . PHE A 1 85 ? 12.988 -1.561 -6.888 1.00 82.81 85 PHE A O 1
ATOM 707 N N . ILE A 1 86 ? 13.508 -1.811 -4.716 1.00 83.75 86 ILE A N 1
ATOM 708 C CA . ILE A 1 86 ? 14.925 -1.456 -4.880 1.00 83.75 86 ILE A CA 1
ATOM 709 C C . ILE A 1 86 ? 15.599 -2.441 -5.841 1.00 83.75 86 ILE A C 1
ATOM 711 O O . ILE A 1 86 ? 16.288 -2.027 -6.774 1.00 83.75 86 ILE A O 1
ATOM 715 N N . TRP A 1 87 ? 15.358 -3.740 -5.659 1.00 82.38 87 TRP A N 1
ATOM 716 C CA . TRP A 1 87 ? 15.918 -4.783 -6.512 1.00 82.38 87 TRP A CA 1
ATOM 717 C C . TRP A 1 87 ? 15.470 -4.640 -7.970 1.00 82.38 87 TRP A C 1
ATOM 719 O O . TRP A 1 87 ? 16.306 -4.629 -8.871 1.00 82.38 87 TRP A O 1
ATOM 729 N N . GLY A 1 88 ? 14.172 -4.448 -8.209 1.00 75.31 88 GLY A N 1
ATOM 730 C CA . GLY A 1 88 ? 13.603 -4.258 -9.542 1.00 75.31 88 GLY A CA 1
ATOM 731 C C . GLY A 1 88 ? 14.141 -3.028 -10.276 1.00 75.31 88 GLY A C 1
ATOM 732 O O . GLY A 1 88 ? 14.107 -2.991 -11.506 1.00 75.31 88 GLY A O 1
ATOM 733 N N . ARG A 1 89 ? 14.675 -2.040 -9.546 1.00 71.94 89 ARG A N 1
ATOM 734 C CA . ARG A 1 89 ? 15.313 -0.837 -10.102 1.00 71.94 89 ARG A CA 1
ATOM 735 C C . ARG A 1 89 ? 16.812 -0.978 -10.317 1.00 71.94 89 ARG A C 1
ATOM 737 O O . ARG A 1 89 ? 17.326 -0.422 -11.279 1.00 71.94 89 ARG A O 1
ATOM 744 N N . LEU A 1 90 ? 17.511 -1.676 -9.428 1.00 71.44 90 LEU A N 1
ATOM 745 C CA . LEU A 1 90 ? 18.958 -1.858 -9.534 1.00 71.44 90 LEU A CA 1
ATOM 746 C C . LEU A 1 90 ? 19.334 -2.989 -10.490 1.00 71.44 90 LEU A C 1
ATOM 748 O O . LEU A 1 90 ? 20.469 -3.036 -10.962 1.00 71.44 90 LEU A O 1
ATOM 752 N N . HIS A 1 91 ? 18.409 -3.906 -10.783 1.00 72.38 91 HIS A N 1
ATOM 753 C CA . HIS A 1 91 ? 18.710 -5.038 -11.639 1.00 72.38 91 HIS A CA 1
ATOM 754 C C . HIS A 1 91 ? 18.733 -4.630 -13.128 1.00 72.38 91 HIS A C 1
ATOM 756 O O . HIS A 1 91 ? 17.714 -4.210 -13.674 1.00 72.38 91 HIS A O 1
ATOM 762 N N . PRO A 1 92 ? 19.860 -4.796 -13.848 1.00 65.44 92 PRO A N 1
ATOM 763 C CA . PRO A 1 92 ? 19.967 -4.343 -15.238 1.00 65.44 92 PRO A CA 1
ATOM 764 C C . PRO A 1 92 ? 18.980 -5.039 -16.183 1.00 65.44 92 PRO A C 1
ATOM 766 O O . PRO A 1 92 ? 18.517 -4.447 -17.154 1.00 65.44 92 PRO A O 1
ATOM 769 N N . ARG A 1 93 ? 18.623 -6.301 -15.896 1.00 68.38 93 ARG A N 1
ATOM 770 C CA . ARG A 1 93 ? 17.728 -7.089 -16.759 1.00 68.38 93 ARG A CA 1
ATOM 771 C C . ARG A 1 93 ? 16.291 -6.573 -16.765 1.00 68.38 93 ARG A C 1
ATOM 773 O O . ARG A 1 93 ? 15.660 -6.626 -17.813 1.00 68.38 93 ARG A O 1
ATOM 780 N N . THR A 1 94 ? 15.773 -6.086 -15.638 1.00 65.38 94 THR A N 1
ATOM 781 C CA . THR A 1 94 ? 14.397 -5.559 -15.555 1.00 65.38 94 THR A CA 1
ATOM 782 C C . THR A 1 94 ? 14.281 -4.228 -16.294 1.00 65.38 94 THR A C 1
ATOM 784 O O . THR A 1 94 ? 13.332 -4.024 -17.047 1.00 65.38 94 THR A O 1
ATOM 787 N N . LEU A 1 95 ? 15.299 -3.369 -16.172 1.00 66.88 95 LEU A N 1
ATOM 788 C CA . LEU A 1 95 ? 15.418 -2.126 -16.940 1.00 66.88 95 LEU A CA 1
ATOM 789 C C . LEU A 1 95 ? 15.468 -2.385 -18.452 1.00 66.88 95 LEU A C 1
ATOM 791 O O . LEU A 1 95 ? 14.691 -1.799 -19.201 1.00 66.88 95 LEU A O 1
ATOM 795 N N . MET A 1 96 ? 16.330 -3.304 -18.899 1.00 70.81 96 MET A N 1
ATOM 796 C CA . MET A 1 96 ? 16.424 -3.646 -20.323 1.00 70.81 96 MET A CA 1
ATOM 797 C C . MET A 1 96 ? 15.153 -4.315 -20.856 1.00 70.81 96 MET A C 1
ATOM 799 O O . MET A 1 96 ? 14.789 -4.097 -22.007 1.00 70.81 96 MET A O 1
ATOM 803 N N . TYR A 1 97 ? 14.456 -5.113 -20.042 1.00 72.00 97 TYR A N 1
ATOM 804 C CA . TYR A 1 97 ? 13.209 -5.761 -20.449 1.00 72.00 97 TYR A CA 1
ATOM 805 C C . TYR A 1 97 ? 12.097 -4.745 -20.734 1.00 72.00 97 TYR A C 1
ATOM 807 O O . TYR A 1 97 ? 11.427 -4.849 -21.762 1.00 72.00 97 TYR A O 1
ATOM 815 N N . GLN A 1 98 ? 11.931 -3.739 -19.868 1.00 67.75 98 GLN A N 1
ATOM 816 C CA . GLN A 1 98 ? 10.942 -2.684 -20.093 1.00 67.75 98 GLN A CA 1
ATOM 817 C C . GLN A 1 98 ? 11.282 -1.826 -21.314 1.00 67.75 98 GLN A C 1
ATOM 819 O O . GLN A 1 98 ? 10.391 -1.544 -22.113 1.00 67.75 98 GLN A O 1
ATOM 824 N N . GLU A 1 99 ? 12.557 -1.477 -21.505 1.00 73.25 99 GLU A N 1
ATOM 825 C CA . GLU A 1 99 ? 12.990 -0.699 -22.670 1.00 73.25 99 GLU A CA 1
ATOM 826 C C . GLU A 1 99 ? 12.784 -1.476 -23.979 1.00 73.25 99 GLU A C 1
ATOM 828 O O . GLU A 1 99 ? 12.221 -0.952 -24.938 1.00 73.25 99 GLU A O 1
ATOM 833 N N . ASN A 1 100 ? 13.131 -2.766 -24.005 1.00 77.12 100 ASN A N 1
ATOM 834 C CA . ASN A 1 100 ? 12.920 -3.614 -25.180 1.00 77.12 100 ASN A CA 1
ATOM 835 C C . ASN A 1 100 ? 11.431 -3.760 -25.518 1.00 77.12 100 ASN A C 1
ATOM 837 O O . ASN A 1 100 ? 11.043 -3.596 -26.672 1.00 77.12 100 ASN A O 1
ATOM 841 N N . LYS A 1 101 ? 10.574 -4.004 -24.516 1.00 74.50 101 LYS A N 1
ATOM 842 C CA . LYS A 1 101 ? 9.120 -4.104 -24.722 1.00 74.50 101 LYS A CA 1
ATOM 843 C C . LYS A 1 101 ? 8.518 -2.792 -25.204 1.00 74.50 101 LYS A C 1
ATOM 845 O O . LYS A 1 101 ? 7.626 -2.804 -26.047 1.00 74.50 101 LYS A O 1
ATOM 850 N N . ARG A 1 102 ? 9.019 -1.663 -24.709 1.00 72.50 102 ARG A N 1
ATOM 851 C CA . ARG A 1 102 ? 8.624 -0.336 -25.171 1.00 72.50 102 ARG A CA 1
ATOM 852 C C . ARG A 1 102 ? 8.981 -0.116 -26.642 1.00 72.50 102 ARG A C 1
ATOM 854 O O . ARG A 1 102 ? 8.126 0.307 -27.418 1.00 72.50 102 ARG A O 1
ATOM 861 N N . VAL A 1 103 ? 10.219 -0.423 -27.028 1.00 76.38 103 VAL A N 1
ATOM 862 C CA . VAL A 1 103 ? 10.686 -0.311 -28.417 1.00 76.38 103 VAL A CA 1
ATOM 863 C C . VAL A 1 103 ? 9.886 -1.239 -29.335 1.00 76.38 103 VAL A C 1
ATOM 865 O O . VAL A 1 103 ? 9.473 -0.823 -30.416 1.00 76.38 103 VAL A O 1
ATOM 868 N N . ASP A 1 104 ? 9.611 -2.469 -28.903 1.00 77.88 104 ASP A N 1
ATOM 869 C CA . ASP A 1 104 ? 8.793 -3.418 -29.662 1.00 77.88 104 ASP A CA 1
ATOM 870 C C . ASP A 1 104 ? 7.347 -2.931 -29.832 1.00 77.88 104 ASP A C 1
ATOM 872 O O . ASP A 1 104 ? 6.770 -3.087 -30.909 1.00 77.88 104 ASP A O 1
ATOM 876 N N . LEU A 1 105 ? 6.764 -2.295 -28.810 1.00 72.25 105 LEU A N 1
ATOM 877 C CA . LEU A 1 105 ? 5.426 -1.699 -28.888 1.00 72.25 105 LEU A CA 1
ATOM 878 C C . LEU A 1 105 ? 5.365 -0.550 -29.903 1.00 72.25 105 LEU A C 1
ATOM 880 O O . LEU A 1 105 ? 4.455 -0.529 -30.733 1.00 72.25 105 LEU A O 1
ATOM 884 N N . LEU A 1 106 ? 6.348 0.354 -29.884 1.00 72.81 106 LEU A N 1
ATOM 885 C CA . LEU A 1 106 ? 6.452 1.461 -30.844 1.00 72.81 106 LEU A CA 1
ATOM 886 C C . LEU A 1 106 ? 6.656 0.957 -32.281 1.00 72.81 106 LEU A C 1
ATOM 888 O O . LEU A 1 106 ? 6.084 1.505 -33.217 1.00 72.81 106 LEU A O 1
ATOM 892 N N . LYS A 1 107 ? 7.414 -0.132 -32.466 1.00 76.69 107 LYS A N 1
ATOM 893 C CA . LYS A 1 107 ? 7.599 -0.768 -33.783 1.00 76.69 107 LYS A CA 1
ATOM 894 C C . LYS A 1 107 ? 6.342 -1.473 -34.288 1.00 76.69 107 LYS A C 1
ATOM 896 O O . LYS A 1 107 ? 6.083 -1.475 -35.488 1.00 76.69 107 LYS A O 1
ATOM 901 N N . LYS A 1 108 ? 5.579 -2.113 -33.397 1.00 77.19 108 LYS A N 1
ATOM 902 C CA . LYS A 1 108 ? 4.405 -2.918 -33.766 1.00 77.19 108 LYS A CA 1
ATOM 903 C C . LYS A 1 108 ? 3.217 -2.059 -34.196 1.00 77.19 108 LYS A C 1
ATOM 905 O O . LYS A 1 108 ? 2.385 -2.526 -34.971 1.00 77.19 108 LYS A O 1
ATOM 910 N N . ILE A 1 109 ? 3.117 -0.832 -33.687 1.00 71.56 109 ILE A N 1
ATOM 911 C CA . ILE A 1 109 ? 1.986 0.056 -33.952 1.00 71.56 109 ILE A CA 1
ATOM 912 C C . ILE A 1 109 ? 2.521 1.445 -34.353 1.00 71.56 109 ILE A C 1
ATOM 914 O O . ILE A 1 109 ? 2.724 2.300 -33.494 1.00 71.56 109 ILE A O 1
ATOM 918 N N . PRO A 1 110 ? 2.710 1.702 -35.660 1.00 64.75 110 PRO A N 1
ATOM 919 C CA . PRO A 1 110 ? 3.335 2.931 -36.163 1.00 64.75 110 PRO A CA 1
ATOM 920 C C . PRO A 1 110 ? 2.469 4.196 -36.018 1.00 64.75 110 PRO A C 1
ATOM 922 O O . PRO A 1 110 ? 2.939 5.288 -36.307 1.00 64.75 110 PRO A O 1
ATOM 925 N N . TYR A 1 111 ? 1.213 4.064 -35.576 1.00 68.75 111 TYR A N 1
ATOM 926 C CA . TYR A 1 111 ? 0.308 5.188 -35.295 1.00 68.75 111 TYR A CA 1
ATOM 927 C C . TYR A 1 111 ? 0.348 5.644 -33.826 1.00 68.75 111 TYR A C 1
ATOM 929 O O . TYR A 1 111 ? -0.465 6.481 -33.432 1.00 68.75 111 TYR A O 1
ATOM 937 N N . LEU A 1 112 ? 1.221 5.066 -32.986 1.00 68.12 112 LEU A N 1
ATOM 938 C CA . LEU A 1 112 ? 1.366 5.530 -31.607 1.00 68.12 112 LEU A CA 1
ATOM 939 C C . LEU A 1 112 ? 2.055 6.904 -31.571 1.00 68.12 112 LEU A C 1
ATOM 941 O O . LEU A 1 112 ? 3.040 7.096 -32.281 1.00 68.12 112 LEU A O 1
ATOM 945 N N . PRO A 1 113 ? 1.581 7.827 -30.715 1.00 70.06 113 PRO A N 1
ATOM 946 C CA . PRO A 1 113 ? 2.257 9.095 -30.473 1.00 70.06 113 PRO A CA 1
ATOM 947 C C . PRO A 1 113 ? 3.725 8.882 -30.070 1.00 70.06 113 PRO A C 1
ATOM 949 O O . PRO A 1 113 ? 4.013 8.043 -29.210 1.00 70.06 113 PRO A O 1
ATOM 952 N N . GLU A 1 114 ? 4.651 9.645 -30.658 1.00 68.88 114 GLU A N 1
ATOM 953 C CA . GLU A 1 114 ? 6.089 9.575 -30.343 1.00 68.88 114 GLU A CA 1
ATOM 954 C C . GLU A 1 114 ? 6.371 9.908 -28.871 1.00 68.88 114 GLU A C 1
ATOM 956 O O . GLU A 1 114 ? 7.338 9.416 -28.288 1.00 68.88 114 GLU A O 1
ATOM 961 N N . GLU A 1 115 ? 5.479 10.664 -28.224 1.00 67.06 115 GLU A N 1
ATOM 962 C CA . GLU A 1 115 ? 5.537 10.994 -26.802 1.00 67.06 115 GLU A CA 1
ATOM 963 C C . GLU A 1 115 ? 5.488 9.738 -25.916 1.00 67.06 115 GLU A C 1
ATOM 965 O O . GLU A 1 115 ? 6.050 9.720 -24.821 1.00 67.06 115 GLU A O 1
ATOM 970 N N . LEU A 1 116 ? 4.899 8.638 -26.402 1.00 65.25 116 LEU A N 1
ATOM 971 C CA . LEU A 1 116 ? 4.922 7.333 -25.730 1.00 65.25 116 LEU A CA 1
ATOM 972 C C . LEU A 1 116 ? 6.308 6.678 -25.734 1.00 65.25 116 LEU A C 1
ATOM 974 O O . LEU A 1 116 ? 6.518 5.687 -25.031 1.00 65.25 116 LEU A O 1
ATOM 978 N N . GLY A 1 117 ? 7.265 7.230 -26.481 1.00 62.38 117 GLY A N 1
ATOM 979 C CA . GLY A 1 117 ? 8.688 6.896 -26.471 1.00 62.38 117 GLY A CA 1
ATOM 980 C C . GLY A 1 117 ? 9.514 7.636 -25.412 1.00 62.38 117 GLY A C 1
ATOM 981 O O . GLY A 1 117 ? 10.640 7.231 -25.135 1.00 62.38 117 GLY A O 1
ATOM 982 N N . CYS A 1 118 ? 8.972 8.661 -24.746 1.00 69.94 118 CYS A N 1
ATOM 983 C CA . CYS A 1 118 ? 9.723 9.460 -23.771 1.00 69.94 118 CYS A CA 1
ATOM 984 C C . CYS A 1 118 ? 10.000 8.729 -22.448 1.00 69.94 118 CYS A C 1
ATOM 986 O O . CYS A 1 118 ? 9.095 8.194 -21.821 1.00 69.94 118 CYS A O 1
ATOM 988 N N . PHE A 1 119 ? 11.220 8.791 -21.915 1.00 67.06 119 PHE A N 1
ATOM 989 C CA . PHE A 1 119 ? 11.625 8.154 -20.643 1.00 67.06 119 PHE A CA 1
ATOM 990 C C . PHE A 1 119 ? 10.702 8.423 -19.421 1.00 67.06 119 PHE A C 1
ATOM 992 O O . PHE A 1 119 ? 10.660 7.650 -18.461 1.00 67.06 119 PHE A O 1
ATOM 999 N N . THR A 1 120 ? 9.922 9.502 -19.472 1.00 66.00 120 THR A N 1
ATOM 1000 C CA . THR A 1 120 ? 8.925 9.933 -18.478 1.00 66.00 120 THR A CA 1
ATOM 1001 C C . THR A 1 120 ? 7.573 9.214 -18.576 1.00 66.00 120 THR A C 1
ATOM 1003 O O . THR A 1 120 ? 6.764 9.290 -17.649 1.00 66.00 120 THR A O 1
ATOM 1006 N N . VAL A 1 121 ? 7.317 8.499 -19.670 1.00 67.06 121 VAL A N 1
ATOM 1007 C CA . VAL A 1 121 ? 6.119 7.682 -19.875 1.00 67.06 121 VAL A CA 1
ATOM 1008 C C . VAL A 1 121 ? 6.368 6.254 -19.407 1.00 67.06 121 VAL A C 1
ATOM 1010 O O . VAL A 1 121 ? 7.333 5.610 -19.815 1.00 67.06 121 VAL A O 1
ATOM 1013 N N . SER A 1 122 ? 5.467 5.757 -18.563 1.00 65.88 122 SER A N 1
ATOM 1014 C CA . SER A 1 122 ? 5.422 4.366 -18.125 1.00 65.88 122 SER A CA 1
ATOM 1015 C C . SER A 1 122 ? 4.264 3.646 -18.803 1.00 65.88 122 SER A C 1
ATOM 1017 O O . SER A 1 122 ? 3.122 4.108 -18.770 1.00 65.88 122 SER A O 1
ATOM 1019 N N . ILE A 1 123 ? 4.577 2.500 -19.404 1.00 67.06 123 ILE A N 1
ATOM 1020 C CA . ILE A 1 123 ? 3.591 1.565 -19.943 1.00 67.06 123 ILE A CA 1
ATOM 1021 C C . ILE A 1 123 ? 3.456 0.430 -18.933 1.00 67.06 123 ILE A C 1
ATOM 1023 O O . ILE A 1 123 ? 4.465 -0.124 -18.490 1.00 67.06 123 ILE A O 1
ATOM 1027 N N . ALA A 1 124 ? 2.224 0.082 -18.564 1.00 65.12 124 ALA A N 1
ATOM 1028 C CA . ALA A 1 124 ? 1.981 -1.112 -17.770 1.00 65.12 124 ALA A CA 1
ATOM 1029 C C . ALA A 1 124 ? 2.329 -2.349 -18.614 1.00 65.12 124 ALA A C 1
ATOM 1031 O O . ALA A 1 124 ? 1.667 -2.636 -19.610 1.00 65.12 124 ALA A O 1
ATOM 1032 N N . VAL A 1 125 ? 3.387 -3.071 -18.230 1.00 71.25 125 VAL A N 1
ATOM 1033 C CA . VAL A 1 125 ? 3.789 -4.330 -18.871 1.00 71.25 125 VAL A CA 1
ATOM 1034 C C . VAL A 1 125 ? 3.358 -5.478 -17.955 1.00 71.25 125 VAL A C 1
ATOM 1036 O O . VAL A 1 125 ? 4.116 -5.863 -17.067 1.00 71.25 125 VAL A O 1
ATOM 1039 N N . PRO A 1 126 ? 2.147 -6.035 -18.133 1.00 68.00 126 PRO A N 1
ATOM 1040 C CA . PRO A 1 126 ? 1.613 -7.064 -17.239 1.00 68.00 126 PRO A CA 1
ATOM 1041 C C . PRO A 1 126 ? 2.397 -8.381 -17.298 1.00 68.00 126 PRO A C 1
ATOM 1043 O O . PRO A 1 126 ? 2.255 -9.209 -16.409 1.00 68.00 126 PRO A O 1
ATOM 1046 N N . GLU A 1 127 ? 3.228 -8.575 -18.326 1.00 73.00 127 GLU A N 1
ATOM 1047 C CA . GLU A 1 127 ? 4.112 -9.736 -18.484 1.00 73.00 127 GLU A CA 1
ATOM 1048 C C . GLU A 1 127 ? 5.422 -9.614 -17.687 1.00 73.00 127 GLU A C 1
ATOM 1050 O O . GLU A 1 127 ? 6.133 -10.607 -17.545 1.00 73.00 127 GLU A O 1
ATOM 1055 N N . ASP A 1 128 ? 5.770 -8.420 -17.187 1.00 75.19 128 ASP A N 1
ATOM 1056 C CA . ASP A 1 128 ? 7.006 -8.201 -16.432 1.00 75.19 128 ASP A CA 1
ATOM 1057 C C . ASP A 1 128 ? 6.911 -8.906 -15.064 1.00 75.19 128 ASP A C 1
ATOM 1059 O O . ASP A 1 128 ? 6.085 -8.517 -14.229 1.00 75.19 128 ASP A O 1
AT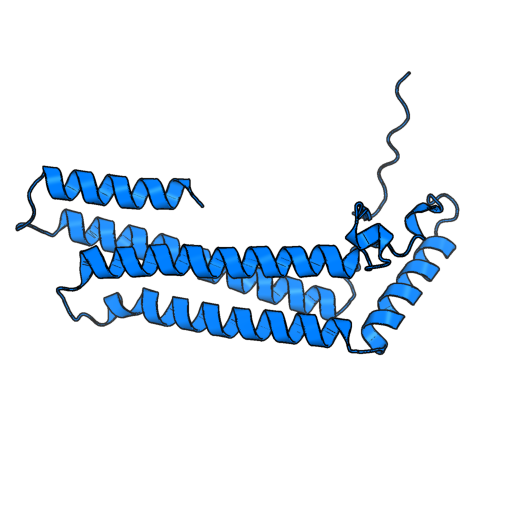OM 1063 N N . PRO A 1 129 ? 7.762 -9.913 -14.779 1.00 79.00 129 PRO A N 1
ATOM 1064 C CA . PRO A 1 129 ? 7.742 -10.618 -13.501 1.00 79.00 129 PRO A CA 1
ATOM 1065 C C . PRO A 1 129 ? 7.899 -9.679 -12.303 1.00 79.00 129 PRO A C 1
ATOM 1067 O O . PRO A 1 129 ? 7.284 -9.900 -11.262 1.00 79.00 129 PRO A O 1
ATOM 1070 N N . ASN A 1 130 ? 8.685 -8.606 -12.443 1.00 79.50 130 ASN A N 1
ATOM 1071 C CA . ASN A 1 130 ? 8.873 -7.637 -11.370 1.00 79.50 130 ASN A CA 1
ATOM 1072 C C . ASN A 1 130 ? 7.588 -6.839 -11.095 1.00 79.50 130 ASN A C 1
ATOM 1074 O O . ASN A 1 130 ? 7.246 -6.583 -9.937 1.00 79.50 130 ASN A O 1
ATOM 1078 N N . PHE A 1 131 ? 6.849 -6.487 -12.151 1.00 78.56 131 PHE A N 1
ATOM 1079 C CA . PHE A 1 131 ? 5.549 -5.829 -12.042 1.00 78.56 131 PHE A CA 1
ATOM 1080 C C . PHE A 1 131 ? 4.517 -6.747 -11.375 1.00 78.56 131 PHE A C 1
ATOM 1082 O O . PHE A 1 131 ? 3.877 -6.337 -10.407 1.00 78.56 131 PHE A O 1
ATOM 1089 N N . ILE A 1 132 ? 4.427 -8.011 -11.808 1.00 83.44 132 ILE A N 1
ATOM 1090 C CA . ILE A 1 132 ? 3.518 -9.012 -11.224 1.00 83.44 132 ILE A CA 1
ATOM 1091 C C . ILE A 1 132 ? 3.799 -9.198 -9.729 1.00 83.44 132 ILE A C 1
ATOM 1093 O O . ILE A 1 132 ? 2.869 -9.157 -8.922 1.00 83.44 132 ILE A O 1
ATOM 1097 N N . ILE A 1 133 ? 5.067 -9.379 -9.340 1.00 86.12 133 ILE A N 1
ATOM 1098 C CA . ILE A 1 133 ? 5.454 -9.568 -7.933 1.00 86.12 133 ILE A CA 1
ATOM 1099 C C . ILE A 1 133 ? 5.086 -8.330 -7.108 1.00 86.12 133 ILE A C 1
ATOM 1101 O O . ILE A 1 133 ? 4.489 -8.464 -6.040 1.00 86.12 133 ILE A O 1
ATOM 1105 N N . THR A 1 134 ? 5.394 -7.131 -7.609 1.00 84.31 134 THR A N 1
ATOM 1106 C CA . THR A 1 134 ? 5.106 -5.871 -6.906 1.00 84.31 134 THR A CA 1
ATOM 1107 C C . THR A 1 134 ? 3.603 -5.699 -6.676 1.00 84.31 134 THR A C 1
ATOM 1109 O O . THR A 1 134 ? 3.175 -5.492 -5.541 1.00 84.31 134 THR A O 1
ATOM 1112 N N . VAL A 1 135 ? 2.788 -5.865 -7.723 1.00 84.50 135 VAL A N 1
ATOM 1113 C CA . VAL A 1 135 ? 1.321 -5.764 -7.632 1.00 84.50 135 VAL A CA 1
ATOM 1114 C C . VAL A 1 135 ? 0.740 -6.842 -6.714 1.00 84.50 135 VAL A C 1
ATOM 1116 O O . VAL A 1 135 ? -0.156 -6.557 -5.921 1.00 84.50 135 VAL A O 1
ATOM 1119 N N . SER A 1 136 ? 1.275 -8.065 -6.760 1.00 89.62 136 SER A N 1
ATOM 1120 C CA . SER A 1 136 ? 0.820 -9.168 -5.904 1.00 89.62 136 SER A CA 1
ATOM 1121 C C . SER A 1 136 ? 1.075 -8.882 -4.424 1.00 89.62 136 SER A C 1
ATOM 1123 O O . SER A 1 136 ? 0.174 -9.035 -3.599 1.00 89.62 136 SER A O 1
ATOM 1125 N N . ILE A 1 137 ? 2.280 -8.416 -4.077 1.00 91.00 137 ILE A N 1
ATOM 1126 C CA . ILE A 1 137 ? 2.621 -8.028 -2.701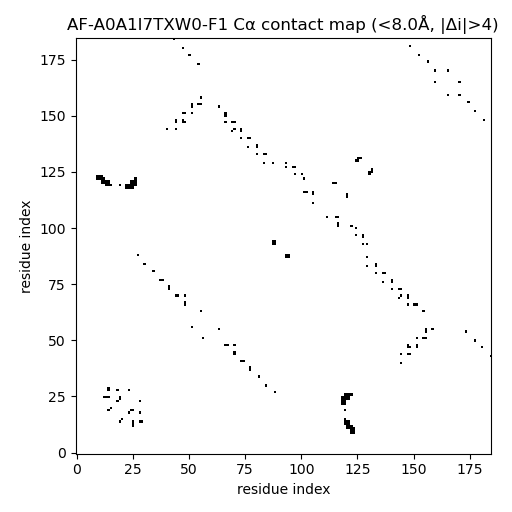 1.00 91.00 137 ILE A CA 1
ATOM 1127 C C . ILE A 1 137 ? 1.744 -6.857 -2.246 1.00 91.00 137 ILE A C 1
ATOM 1129 O O . ILE A 1 137 ? 1.260 -6.855 -1.114 1.00 91.00 137 ILE A O 1
ATOM 1133 N N . TRP A 1 138 ? 1.496 -5.885 -3.126 1.00 89.25 138 TRP A N 1
ATOM 1134 C CA . TRP A 1 138 ? 0.615 -4.761 -2.829 1.00 89.25 138 TRP A CA 1
ATOM 1135 C C . TRP A 1 138 ? -0.822 -5.216 -2.529 1.00 89.25 138 TRP A C 1
ATOM 1137 O O . TRP A 1 138 ? -1.407 -4.789 -1.535 1.00 89.25 138 TRP A O 1
ATOM 1147 N N . GLY A 1 139 ? -1.365 -6.160 -3.303 1.00 90.75 139 GLY A N 1
ATOM 1148 C CA . GLY A 1 139 ? -2.670 -6.768 -3.027 1.00 90.75 139 GLY A CA 1
ATOM 1149 C C . GLY A 1 139 ? -2.734 -7.468 -1.663 1.00 90.75 139 GLY A C 1
ATOM 1150 O O . GLY A 1 139 ? -3.712 -7.310 -0.929 1.00 90.75 139 GLY A O 1
ATOM 1151 N N . VAL A 1 140 ? -1.668 -8.181 -1.276 1.00 93.56 140 VAL A N 1
ATOM 1152 C CA . VAL A 1 140 ? -1.555 -8.796 0.059 1.00 93.56 140 VAL A CA 1
ATOM 1153 C C . VAL A 1 140 ? -1.546 -7.732 1.159 1.00 93.56 140 VAL A C 1
ATOM 1155 O O . VAL A 1 140 ? -2.247 -7.890 2.158 1.00 93.56 140 VAL A O 1
ATOM 1158 N N . LEU A 1 141 ? -0.806 -6.634 0.978 1.00 92.19 141 LEU A N 1
ATOM 1159 C CA . LEU A 1 141 ? -0.788 -5.519 1.930 1.00 92.19 141 LEU A CA 1
ATOM 1160 C C . LEU A 1 141 ? -2.184 -4.923 2.113 1.00 92.19 141 LEU A C 1
ATOM 1162 O O . LEU A 1 141 ? -2.643 -4.802 3.246 1.00 92.19 141 LEU A O 1
ATOM 1166 N N . VAL A 1 142 ? -2.902 -4.631 1.026 1.00 91.56 142 VAL A N 1
ATOM 1167 C CA . VAL A 1 142 ? -4.275 -4.105 1.100 1.00 91.56 142 VAL A CA 1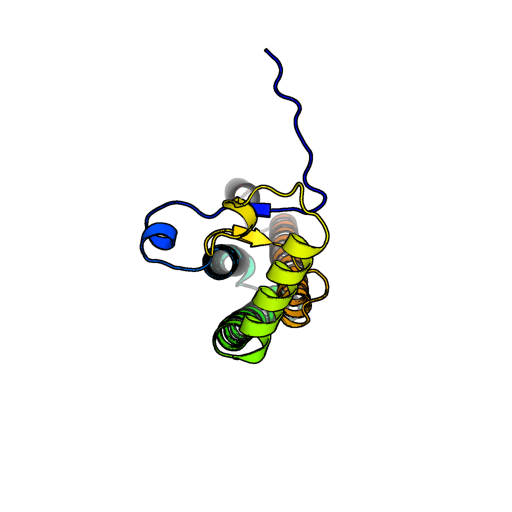
ATOM 1168 C C . VAL A 1 142 ? -5.190 -5.056 1.880 1.00 91.56 142 VAL A C 1
ATOM 1170 O O . VAL A 1 142 ? -5.898 -4.622 2.790 1.00 91.56 142 VAL A O 1
ATOM 1173 N N . ALA A 1 143 ? -5.135 -6.362 1.600 1.00 92.69 143 ALA A N 1
ATOM 1174 C CA . ALA A 1 143 ? -5.943 -7.356 2.308 1.00 92.69 143 ALA A CA 1
ATOM 1175 C C . ALA A 1 143 ? -5.617 -7.426 3.814 1.00 92.69 143 ALA A C 1
ATOM 1177 O O . ALA A 1 143 ? -6.522 -7.459 4.657 1.00 92.69 143 ALA A O 1
ATOM 1178 N N . LEU A 1 144 ? -4.329 -7.404 4.171 1.00 91.62 144 LEU A N 1
ATOM 1179 C CA . LEU A 1 144 ? -3.882 -7.367 5.565 1.00 91.62 144 LEU A CA 1
ATOM 1180 C C . LEU A 1 144 ? -4.342 -6.083 6.267 1.00 91.62 144 LEU A C 1
ATOM 1182 O O . LEU A 1 144 ? -4.865 -6.153 7.380 1.00 91.62 144 LEU A O 1
ATOM 1186 N N . GLY A 1 145 ? -4.211 -4.929 5.609 1.00 90.62 145 GLY A N 1
ATOM 1187 C CA . GLY A 1 145 ? -4.631 -3.637 6.149 1.00 90.62 145 GLY A CA 1
ATOM 1188 C C . GLY A 1 145 ? -6.129 -3.585 6.439 1.00 90.62 145 GLY A C 1
ATOM 1189 O O . GLY A 1 145 ? -6.530 -3.263 7.559 1.00 90.62 145 GLY A O 1
ATOM 1190 N N . MET A 1 146 ? -6.957 -4.021 5.487 1.00 90.50 146 MET A N 1
ATOM 1191 C CA . MET A 1 146 ? -8.406 -4.135 5.687 1.00 90.50 146 MET A CA 1
ATOM 1192 C C . MET A 1 146 ? -8.746 -5.061 6.858 1.00 90.50 146 MET A C 1
ATOM 1194 O O . MET A 1 146 ? -9.616 -4.749 7.670 1.00 90.50 146 MET A O 1
ATOM 1198 N N . THR A 1 147 ? -8.018 -6.170 7.004 1.00 88.94 147 THR A N 1
ATOM 1199 C CA . THR A 1 147 ? -8.219 -7.105 8.118 1.00 88.94 147 THR A CA 1
ATOM 1200 C C . THR A 1 147 ? -7.915 -6.454 9.474 1.00 88.94 147 THR A C 1
ATOM 1202 O O . THR A 1 147 ? -8.679 -6.636 10.426 1.00 88.94 147 THR A O 1
ATOM 1205 N N . VAL A 1 148 ? -6.843 -5.659 9.592 1.00 87.88 148 VAL A N 1
ATOM 1206 C CA . VAL A 1 148 ? -6.515 -4.920 10.830 1.00 87.88 148 VAL A CA 1
ATOM 1207 C C . VAL A 1 148 ? -7.594 -3.893 11.160 1.00 87.88 148 VAL A C 1
ATOM 1209 O O . VAL A 1 148 ? -8.048 -3.840 12.305 1.00 87.88 148 VAL A O 1
ATOM 1212 N N . ILE A 1 149 ? -8.035 -3.112 10.173 1.00 88.50 149 ILE A N 1
ATOM 1213 C CA . ILE A 1 149 ? -9.067 -2.083 10.357 1.00 88.50 149 ILE A CA 1
ATOM 1214 C C . ILE A 1 149 ? -10.371 -2.731 10.832 1.00 88.50 149 ILE A C 1
ATOM 1216 O O . ILE A 1 149 ? -10.891 -2.384 11.894 1.00 88.50 149 ILE A O 1
ATOM 1220 N N . ILE A 1 150 ? -10.861 -3.735 10.100 1.00 88.31 150 ILE A N 1
ATOM 1221 C CA . ILE A 1 150 ? -12.118 -4.425 10.409 1.00 88.31 150 ILE A CA 1
ATOM 1222 C C . ILE A 1 150 ? -12.043 -5.100 11.782 1.00 88.31 150 ILE A C 1
ATOM 1224 O O . ILE A 1 150 ? -12.939 -4.917 12.608 1.00 88.31 150 ILE A O 1
ATOM 1228 N N . SER A 1 151 ? -10.972 -5.851 12.064 1.00 84.56 151 SER A N 1
ATOM 1229 C CA . SER A 1 151 ? -10.818 -6.542 13.352 1.00 84.56 151 SER A CA 1
ATOM 1230 C C . SER A 1 151 ? -10.775 -5.561 14.524 1.00 84.56 151 SER A C 1
ATOM 1232 O O . SER A 1 151 ? -11.458 -5.774 15.526 1.00 84.56 151 SER A O 1
ATOM 1234 N N . THR A 1 152 ? -10.060 -4.445 14.378 1.00 84.62 152 THR A N 1
ATOM 1235 C CA . THR A 1 152 ? -9.991 -3.384 15.388 1.00 84.62 152 THR A CA 1
ATOM 1236 C C . THR A 1 152 ? -11.371 -2.797 15.681 1.00 84.62 152 THR A C 1
ATOM 1238 O O . THR A 1 152 ? -11.784 -2.730 16.842 1.00 84.62 152 THR A O 1
ATOM 1241 N N . VAL A 1 153 ? -12.115 -2.421 14.638 1.00 85.94 153 VAL A N 1
ATOM 1242 C CA . VAL A 1 153 ? -13.462 -1.845 14.767 1.00 85.94 153 VAL A CA 1
ATOM 1243 C C . VAL A 1 153 ? -14.417 -2.836 15.431 1.00 85.94 153 VAL A C 1
ATOM 1245 O O . VAL A 1 153 ? -15.147 -2.467 16.358 1.00 85.94 153 VAL A O 1
ATOM 1248 N N . ILE A 1 154 ? -14.396 -4.103 15.006 1.00 85.50 154 ILE A N 1
ATOM 1249 C CA . ILE A 1 154 ? -15.245 -5.155 15.573 1.00 85.50 154 ILE A CA 1
ATOM 1250 C C . ILE A 1 154 ? -14.923 -5.358 17.053 1.00 85.50 154 ILE A C 1
ATOM 1252 O O . ILE A 1 154 ? -15.838 -5.339 17.879 1.00 85.50 154 ILE 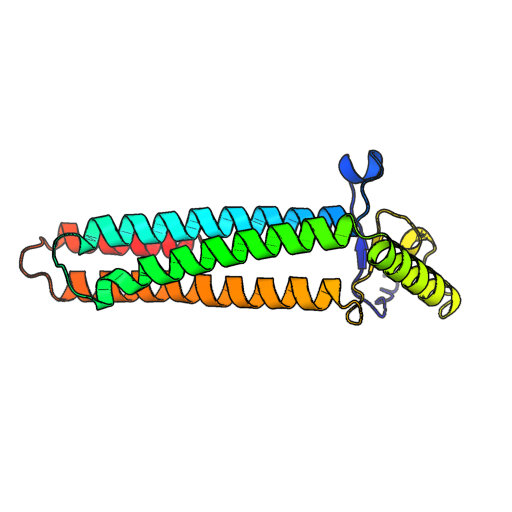A O 1
ATOM 1256 N N . PHE A 1 155 ? -13.649 -5.522 17.415 1.00 83.81 155 PHE A N 1
ATOM 1257 C CA . PHE A 1 155 ? -13.271 -5.787 18.801 1.00 83.81 155 PHE A CA 1
ATOM 1258 C C . PHE A 1 155 ? -13.572 -4.610 19.728 1.00 83.81 155 PHE A C 1
ATOM 1260 O O . PHE A 1 155 ? -14.108 -4.831 20.816 1.00 83.81 155 PHE A O 1
ATOM 1267 N N . ILE A 1 156 ? -13.315 -3.370 19.298 1.00 83.38 156 ILE A N 1
ATOM 1268 C CA . ILE A 1 156 ? -13.684 -2.183 20.079 1.00 83.38 156 ILE A CA 1
ATOM 1269 C C . ILE A 1 156 ? -15.204 -2.125 20.258 1.00 83.38 156 ILE A C 1
ATOM 1271 O O . ILE A 1 156 ? -15.692 -1.959 21.376 1.00 83.38 156 ILE A O 1
ATOM 1275 N N . THR A 1 157 ? -15.975 -2.333 19.191 1.00 83.00 157 THR A N 1
ATOM 1276 C CA . THR A 1 157 ? -17.443 -2.290 19.259 1.00 83.00 157 THR A CA 1
ATOM 1277 C C . THR A 1 157 ? -17.998 -3.371 20.190 1.00 83.00 157 THR A C 1
ATOM 1279 O O . THR A 1 157 ? -18.877 -3.101 21.013 1.00 83.00 157 THR A O 1
ATOM 1282 N N . GLN A 1 158 ? -17.479 -4.599 20.107 1.00 83.31 158 GLN A N 1
ATOM 1283 C CA . GLN A 1 158 ? -17.862 -5.690 21.005 1.00 83.31 158 GLN A CA 1
ATOM 1284 C C . GLN A 1 158 ? -17.494 -5.388 22.463 1.00 83.31 158 GLN A C 1
ATOM 1286 O O . GLN A 1 158 ? -18.287 -5.673 23.364 1.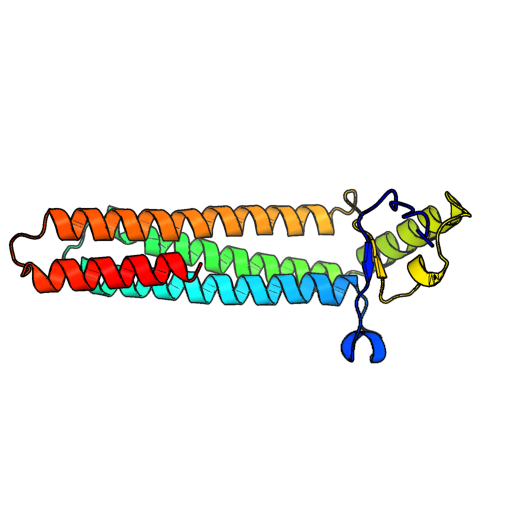00 83.31 158 GLN A O 1
ATOM 1291 N N . PHE A 1 159 ? -16.329 -4.784 22.702 1.00 82.25 159 PHE A N 1
ATOM 1292 C CA . PHE A 1 159 ? -15.902 -4.365 24.032 1.00 82.25 159 PHE A CA 1
ATOM 1293 C C . PHE A 1 159 ? -16.833 -3.294 24.616 1.00 82.25 159 PHE A C 1
ATOM 1295 O O . PHE A 1 159 ? -17.347 -3.469 25.720 1.00 82.25 159 PHE A O 1
ATOM 1302 N N . LEU A 1 160 ? -17.135 -2.232 23.862 1.00 81.38 160 LEU A N 1
ATOM 1303 C CA . LEU A 1 160 ? -18.019 -1.149 24.309 1.00 81.38 160 LEU A CA 1
ATOM 1304 C C . LEU A 1 160 ? -19.441 -1.640 24.623 1.00 81.38 160 LEU A C 1
ATOM 1306 O O . LEU A 1 160 ? -20.063 -1.156 25.575 1.00 81.38 160 LEU A O 1
ATOM 1310 N N . LYS A 1 161 ? -19.943 -2.632 23.873 1.00 80.88 161 LYS A N 1
ATOM 1311 C CA . LYS A 1 161 ? -21.231 -3.287 24.155 1.00 80.88 161 LYS A CA 1
ATOM 1312 C C . LYS A 1 161 ? -21.210 -4.072 25.472 1.00 80.88 161 LYS A C 1
ATOM 1314 O O . LYS A 1 161 ? -22.165 -3.983 26.236 1.00 80.88 161 LYS A O 1
ATOM 1319 N N . LYS A 1 162 ? -20.131 -4.812 25.755 1.00 80.31 162 LYS A N 1
ATOM 1320 C CA . LYS A 1 162 ? -20.008 -5.671 26.951 1.00 80.31 162 LYS A CA 1
ATOM 1321 C C . LYS A 1 162 ? -19.572 -4.928 28.218 1.00 80.31 162 LYS A C 1
ATOM 1323 O O . LYS A 1 162 ? -19.807 -5.420 29.318 1.00 80.31 162 LYS A O 1
ATOM 1328 N N . ALA A 1 163 ? -18.927 -3.771 28.095 1.00 76.00 163 ALA A N 1
ATOM 1329 C CA . ALA A 1 163 ? -18.400 -3.035 29.238 1.00 76.00 163 ALA A CA 1
ATOM 1330 C C . ALA A 1 163 ? -19.532 -2.438 30.093 1.00 76.00 163 ALA A C 1
ATOM 1332 O O . ALA A 1 163 ? -20.138 -1.435 29.719 1.00 76.00 163 ALA A O 1
ATOM 1333 N N . GLN A 1 164 ? -19.816 -3.031 31.253 1.00 68.06 164 GLN A N 1
ATOM 1334 C CA . GLN A 1 164 ? -20.808 -2.507 32.206 1.00 68.06 164 GLN A CA 1
ATOM 1335 C C . GLN A 1 164 ? -20.268 -1.330 33.036 1.00 68.06 164 GLN A C 1
ATOM 1337 O O . GLN A 1 164 ? -21.037 -0.473 33.452 1.00 68.06 164 GLN A O 1
ATOM 1342 N N . ASN A 1 165 ? -18.943 -1.229 33.184 1.00 75.38 165 ASN A N 1
ATOM 1343 C CA . ASN A 1 165 ? -18.284 -0.229 34.035 1.00 75.38 165 ASN A CA 1
ATOM 1344 C C . ASN A 1 165 ? -18.030 1.126 33.342 1.00 75.38 165 ASN A C 1
ATOM 1346 O O . ASN A 1 165 ? -17.456 2.024 33.949 1.00 75.38 165 ASN A O 1
ATOM 1350 N N . LEU A 1 166 ? -18.399 1.279 32.064 1.00 76.94 166 LEU A N 1
ATOM 1351 C CA . LEU A 1 166 ? -18.191 2.517 31.303 1.00 76.94 166 LEU A CA 1
ATOM 1352 C C . LEU A 1 166 ? -19.482 3.334 31.226 1.00 76.94 166 LEU A C 1
ATOM 1354 O O . LEU A 1 166 ? -20.533 2.800 30.863 1.00 76.94 166 LEU A O 1
ATOM 1358 N N . SER A 1 167 ? -19.376 4.643 31.478 1.00 82.94 167 SER A N 1
ATOM 1359 C CA . SER A 1 167 ? -20.495 5.576 31.313 1.00 82.94 167 SER A CA 1
ATOM 1360 C C . SER A 1 167 ? -21.001 5.605 29.862 1.00 82.94 167 SER A C 1
ATOM 1362 O O . SER A 1 167 ? -20.248 5.359 28.911 1.00 82.94 167 SER A O 1
ATOM 1364 N N . SER A 1 168 ? -22.278 5.945 29.668 1.00 82.56 168 SER A N 1
ATOM 1365 C CA . SER A 1 168 ? -22.886 6.076 28.336 1.00 82.56 168 SER A CA 1
ATOM 1366 C C . SER A 1 168 ? -22.176 7.123 27.468 1.00 82.56 168 SER A C 1
ATOM 1368 O O . SER A 1 168 ? -21.965 6.895 26.275 1.00 82.56 168 SER A O 1
ATOM 1370 N N . GLN A 1 169 ? -21.733 8.227 28.075 1.00 83.44 169 GLN A N 1
ATOM 1371 C CA . GLN A 1 169 ? -20.987 9.287 27.394 1.00 83.44 169 GLN A CA 1
ATOM 1372 C C . GLN A 1 169 ? -19.610 8.801 26.933 1.00 83.44 169 GLN A C 1
ATOM 1374 O O . GLN A 1 169 ? -19.223 9.034 25.789 1.00 83.44 169 GLN A O 1
ATOM 1379 N N . THR A 1 170 ? -18.898 8.038 27.770 1.00 82.25 170 THR A N 1
ATOM 1380 C CA . THR A 1 170 ? -17.600 7.452 27.401 1.00 82.25 170 THR A CA 1
ATOM 1381 C C . THR A 1 170 ? -17.746 6.455 26.250 1.00 82.25 170 THR A C 1
ATOM 1383 O O . THR A 1 170 ? -16.939 6.470 25.323 1.00 82.25 170 THR A O 1
ATOM 1386 N N . LYS A 1 171 ? -18.801 5.627 26.249 1.00 81.38 171 LYS A N 1
ATOM 1387 C CA . LYS A 1 171 ? -19.083 4.704 25.135 1.00 81.38 171 LYS A CA 1
ATOM 1388 C C . LYS A 1 171 ? -19.362 5.444 23.826 1.00 81.38 171 LYS A C 1
ATOM 1390 O O . LYS A 1 171 ? -18.835 5.055 22.782 1.00 81.38 171 LYS A O 1
ATOM 1395 N N . LYS A 1 172 ? -20.154 6.520 23.877 1.00 84.12 172 LYS A N 1
ATOM 1396 C CA . LYS A 1 172 ? -20.460 7.362 22.712 1.00 84.12 172 LYS A CA 1
ATOM 1397 C C . LYS A 1 172 ? -19.197 8.021 22.153 1.00 84.12 172 LYS A C 1
ATOM 1399 O O . LYS A 1 172 ? -18.967 7.945 20.950 1.00 84.12 172 LYS A O 1
ATOM 1404 N N . LEU A 1 173 ? -18.351 8.575 23.024 1.00 85.06 173 LEU A N 1
ATOM 1405 C CA . LEU A 1 173 ? -17.081 9.191 22.639 1.00 85.06 173 LEU A CA 1
ATOM 1406 C C . LEU A 1 173 ? -16.145 8.193 21.941 1.00 85.06 173 LEU A C 1
ATOM 1408 O O . LEU A 1 173 ? -15.646 8.478 20.856 1.00 85.06 173 LEU A O 1
ATOM 1412 N N . GLN A 1 174 ? -15.946 7.004 22.520 1.00 82.50 174 GLN A N 1
ATOM 1413 C CA . GLN A 1 174 ? -15.089 5.970 21.923 1.00 82.50 174 GLN A CA 1
ATOM 1414 C C . GLN A 1 174 ? -15.629 5.476 20.573 1.00 82.50 174 GLN A C 1
ATOM 1416 O O . GLN A 1 174 ? -14.861 5.257 19.641 1.00 82.50 174 GLN A O 1
ATOM 1421 N N . THR A 1 175 ? -16.953 5.371 20.433 1.00 81.69 175 THR A N 1
ATOM 1422 C CA . THR A 1 175 ? -17.587 4.996 19.160 1.00 81.69 175 THR A CA 1
ATOM 1423 C C . THR A 1 175 ? -17.352 6.058 18.083 1.00 81.69 175 THR A C 1
ATOM 1425 O O . THR A 1 175 ? -16.980 5.718 16.964 1.00 81.69 175 THR A O 1
ATOM 1428 N N . MET A 1 176 ? -17.510 7.345 18.417 1.00 84.00 176 MET A N 1
ATOM 1429 C CA . MET A 1 176 ? -17.237 8.445 17.481 1.00 84.00 176 MET A CA 1
ATOM 1430 C C . MET A 1 176 ? -15.761 8.515 17.079 1.00 84.00 176 MET A C 1
ATOM 1432 O O . MET A 1 176 ? -15.462 8.773 15.919 1.00 84.00 176 MET A O 1
ATOM 1436 N N . LEU A 1 177 ? -14.839 8.253 18.010 1.00 82.75 177 LEU A N 1
ATOM 1437 C CA . LEU A 1 177 ? -13.402 8.230 17.728 1.00 82.75 177 LEU A CA 1
ATOM 1438 C C . LEU A 1 177 ? -13.020 7.121 16.742 1.00 82.75 177 LEU A C 1
ATOM 1440 O O . LEU A 1 177 ? -12.234 7.368 15.832 1.00 82.75 177 LEU A O 1
ATOM 1444 N N . VAL A 1 178 ? -13.588 5.921 16.892 1.00 81.56 178 VAL A N 1
ATOM 1445 C CA . VAL A 1 178 ? -13.368 4.822 15.937 1.00 81.56 178 VAL A CA 1
ATOM 1446 C C . VAL A 1 178 ? -13.994 5.139 14.582 1.00 81.56 178 VAL A C 1
ATOM 1448 O O . VAL A 1 178 ? -13.360 4.915 13.557 1.00 81.56 178 VAL A O 1
ATOM 1451 N N . LEU A 1 179 ? -15.206 5.698 14.564 1.00 81.94 179 LEU A N 1
ATOM 1452 C CA . LEU A 1 179 ? -15.889 6.069 13.325 1.00 81.94 179 LEU A CA 1
ATOM 1453 C C . LEU A 1 179 ? -15.137 7.166 12.557 1.00 81.94 179 LEU A C 1
ATOM 1455 O O . LEU A 1 179 ? -15.015 7.084 11.342 1.00 81.94 179 LEU A O 1
ATOM 1459 N N . SER A 1 180 ? -14.582 8.148 13.270 1.00 83.50 180 SER A N 1
ATOM 1460 C CA . SER A 1 180 ? -13.708 9.174 12.691 1.00 83.50 180 SER A CA 1
ATOM 1461 C C . SER A 1 180 ? -12.474 8.557 12.028 1.00 83.50 180 SER A C 1
ATOM 1463 O O . SER A 1 180 ? -12.141 8.925 10.908 1.00 83.50 180 SER A O 1
ATOM 1465 N N . LEU A 1 181 ? -11.852 7.557 12.664 1.00 78.94 181 LEU A N 1
ATOM 1466 C CA . LEU A 1 181 ? -10.712 6.839 12.087 1.00 78.94 181 LEU A CA 1
ATOM 1467 C C . LEU A 1 181 ? -11.089 6.074 10.812 1.00 78.94 181 LEU A C 1
ATOM 1469 O O . LEU A 1 181 ? -10.312 6.044 9.870 1.00 78.94 181 LEU A O 1
ATOM 1473 N N . VAL A 1 182 ? -12.275 5.460 10.776 1.00 81.56 182 VAL A N 1
ATOM 1474 C CA . VAL A 1 182 ? -12.767 4.749 9.584 1.00 81.56 182 VAL A CA 1
ATOM 1475 C C . VAL A 1 182 ? -13.061 5.717 8.439 1.00 81.56 182 VAL A C 1
ATOM 1477 O O . VAL A 1 182 ? -12.784 5.381 7.302 1.00 81.56 182 VAL A O 1
ATOM 1480 N N . LEU A 1 183 ? -13.577 6.916 8.723 1.00 79.31 183 LEU A N 1
ATOM 1481 C CA . LEU A 1 183 ? -13.831 7.941 7.700 1.00 79.31 183 LEU A CA 1
ATOM 1482 C C . LEU A 1 183 ? -12.552 8.544 7.098 1.00 79.31 183 LEU A C 1
ATOM 1484 O O . LEU A 1 183 ? -12.623 9.194 6.060 1.00 79.31 183 LEU A O 1
ATOM 1488 N N . GLN A 1 184 ? -11.408 8.387 7.767 1.00 72.19 184 GLN A N 1
ATOM 1489 C CA . GLN A 1 184 ? -10.110 8.878 7.296 1.00 72.19 184 GLN A CA 1
ATOM 1490 C C . GLN A 1 184 ? -9.407 7.912 6.332 1.00 72.19 184 GLN A C 1
ATOM 1492 O O . GLN A 1 184 ? -8.393 8.298 5.749 1.00 72.19 184 GLN A O 1
ATOM 1497 N N . VAL A 1 185 ? -9.912 6.681 6.194 1.00 69.38 185 VAL A N 1
ATOM 1498 C CA . VAL A 1 185 ? -9.375 5.627 5.317 1.00 69.38 185 VAL A CA 1
ATOM 1499 C C . VAL A 1 185 ? -10.259 5.465 4.094 1.00 69.38 185 VAL A C 1
ATOM 1501 O O . VAL A 1 185 ? -9.684 5.351 2.992 1.00 69.38 185 VAL A O 1
#

Radius of gyration: 22.76 Å; Cα contacts (8 Å, |Δi|>4): 129; chains: 1; bounding box: 43×35×70 Å